Protein AF-0000000075192599 (afdb_homodimer)

Foldseek 3Di:
DEFEFEQAAPPAAGHPCRLVVSLVVLCCCCPVVVDQQVLYAYEYQDPDPSCVSHDSHNYDHQAPVVNLCVLLCLLVPPVQAAPPAAEAHGAEAKEKDFQQDPDPDDDDDRDIWMFAATRQADPPDPPTRHTHIPVNVVVSLVSSCVRRNDNYHYHYHHDNDPDNDD/DEFEFEQAAPPAAGHPCRLVVSLVVLCCCCPVVVDQQVLYAYEYQDDCVSVVSRPSHNYDHQAPVVNLCVLLCLLVPPVQAAPPAAEAHGAEAKEKDFQQDPDPDDDDDRDIKMFAATRQADVPDPPTRHTHIPVNSVVSLVSSCVRRNDNYHYHYHHDNDPDNDD

Sequence (332 aa):
AVVIGIDDYVKEEKLRGCVSDATSVYRYLNTNMRVDASHIQLLLSTTPQSLNHTPGAVHSAATRANIVDSLIGLSTDDAIGKDDNILIFFSGHGAVYECKDFYPTGPARRGTIEALCPTDRDPAAPNGIPDISDRELATIVAEICRTKGHHITIILDCCHASGAARAVVIGIDDYVKEEKLRGCVSDATSVYRYLNTNMRVDASHIQLLLSTTPQSLNHTPGAVHSAATRANIVDSLIGLSTDDAIGKDDNILIFFSGHGAVYECKDFYPTGPARRGTIEALCPTDRDPAAPNGIPDISDRELATIVAEICRTKGHHITIILDCCHASGAAR

Structure (mmCIF, N/CA/C/O backbone):
data_AF-0000000075192599-model_v1
#
loop_
_entity.id
_entity.type
_entity.pdbx_description
1 polymer 'Peptidase C14 caspase domain-containing protein'
#
loop_
_atom_site.group_PDB
_atom_site.id
_atom_site.type_symbol
_atom_site.label_atom_id
_atom_site.label_alt_id
_atom_site.label_comp_id
_atom_site.label_asym_id
_atom_site.label_entity_id
_atom_site.label_seq_id
_atom_site.pdbx_PDB_ins_code
_atom_site.Cartn_x
_atom_site.Cartn_y
_atom_site.Cartn_z
_atom_site.occupancy
_atom_site.B_iso_or_equiv
_atom_site.auth_seq_id
_atom_site.auth_comp_id
_atom_site.auth_asym_id
_atom_site.auth_atom_id
_atom_site.pdbx_PDB_model_num
ATOM 1 N N . ALA A 1 1 ? 9.766 -4.445 -11.148 1 96.94 1 ALA A N 1
ATOM 2 C CA . ALA A 1 1 ? 8.383 -4.43 -10.68 1 96.94 1 ALA A CA 1
ATOM 3 C C . ALA A 1 1 ? 7.855 -5.848 -10.484 1 96.94 1 ALA A C 1
ATOM 5 O O . ALA A 1 1 ? 8.242 -6.766 -11.211 1 96.94 1 ALA A O 1
ATOM 6 N N . VAL A 1 2 ? 7.094 -6.059 -9.477 1 97.75 2 VAL A N 1
ATOM 7 C CA . VAL A 1 2 ? 6.316 -7.277 -9.258 1 97.75 2 VAL A CA 1
ATOM 8 C C . VAL A 1 2 ? 4.824 -6.949 -9.281 1 97.75 2 VAL A C 1
ATOM 10 O O . VAL A 1 2 ? 4.34 -6.164 -8.469 1 97.75 2 VAL A O 1
ATOM 13 N N . VAL A 1 3 ? 4.148 -7.434 -10.25 1 96.94 3 VAL A N 1
ATOM 14 C CA . VAL A 1 3 ? 2.734 -7.148 -10.477 1 96.94 3 VAL A CA 1
ATOM 15 C C . VAL A 1 3 ? 1.915 -8.43 -10.305 1 96.94 3 VAL A C 1
ATOM 17 O O . VAL A 1 3 ? 2.096 -9.391 -11.055 1 96.94 3 VAL A O 1
ATOM 20 N N . ILE A 1 4 ? 1.04 -8.391 -9.297 1 96.56 4 ILE A N 1
ATOM 21 C CA . ILE A 1 4 ? 0.299 -9.586 -8.93 1 96.56 4 ILE A 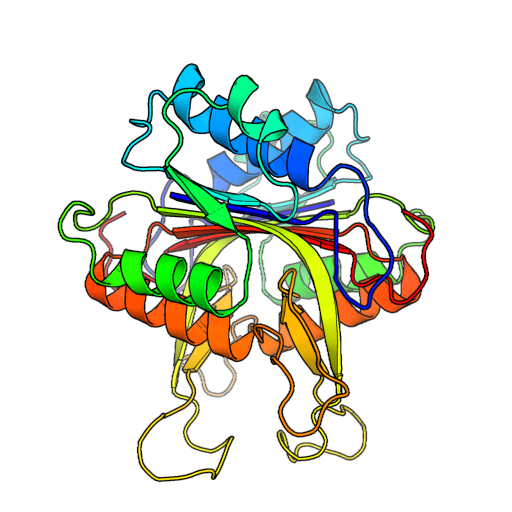CA 1
ATOM 22 C C . ILE A 1 4 ? -1.198 -9.344 -9.102 1 96.56 4 ILE A C 1
ATOM 24 O O . ILE A 1 4 ? -1.733 -8.352 -8.609 1 96.56 4 ILE A O 1
ATOM 28 N N . GLY A 1 5 ? -1.901 -10.195 -9.828 1 94.56 5 GLY A N 1
ATOM 29 C CA . GLY A 1 5 ? -3.346 -10.156 -9.992 1 94.56 5 GLY A CA 1
ATOM 30 C C . GLY A 1 5 ? -3.994 -11.523 -9.875 1 94.56 5 GLY A C 1
ATOM 31 O O . GLY A 1 5 ? -3.678 -12.438 -10.648 1 94.56 5 GLY A O 1
ATOM 32 N N . ILE A 1 6 ? -4.902 -11.664 -8.953 1 93 6 ILE A N 1
ATOM 33 C CA . ILE A 1 6 ? -5.469 -12.984 -8.68 1 93 6 ILE A CA 1
ATOM 34 C C . ILE A 1 6 ? -6.996 -12.906 -8.711 1 93 6 ILE A C 1
ATOM 36 O O . ILE A 1 6 ? -7.605 -12.258 -7.859 1 93 6 ILE A O 1
ATOM 40 N N . ASP A 1 7 ? -7.641 -13.633 -9.672 1 90.12 7 ASP A N 1
ATOM 41 C CA . ASP A 1 7 ? -9.094 -13.758 -9.727 1 90.12 7 ASP A CA 1
ATOM 42 C C . ASP A 1 7 ? -9.547 -15.102 -9.148 1 90.12 7 ASP A C 1
ATOM 44 O O . ASP A 1 7 ? -10.609 -15.188 -8.531 1 90.12 7 ASP A O 1
ATOM 48 N N . ASP A 1 8 ? -8.711 -16.078 -9.445 1 88.88 8 ASP A N 1
ATOM 49 C CA . ASP A 1 8 ? -9.117 -17.438 -9.102 1 88.88 8 ASP A CA 1
ATOM 50 C C . ASP A 1 8 ? -8.359 -17.938 -7.883 1 88.88 8 ASP A C 1
ATOM 52 O O . ASP A 1 8 ? -7.129 -17.812 -7.816 1 88.88 8 ASP A O 1
ATOM 56 N N . TYR A 1 9 ? -9.109 -18.438 -6.957 1 87.12 9 TYR A N 1
ATOM 57 C CA . TYR A 1 9 ? -8.57 -19.062 -5.758 1 87.12 9 TYR A CA 1
ATOM 58 C C . TYR A 1 9 ? -9.016 -20.516 -5.656 1 87.12 9 TYR A C 1
ATOM 60 O O . TYR A 1 9 ? -10.109 -20.875 -6.102 1 87.12 9 TYR A O 1
ATOM 68 N N . VAL A 1 10 ? -8.164 -21.328 -5.164 1 81.31 10 VAL A N 1
ATOM 69 C CA . VAL A 1 10 ? -8.469 -22.75 -5.062 1 81.31 10 VAL A CA 1
ATOM 70 C C . VAL A 1 10 ? -9.625 -22.969 -4.086 1 81.31 10 VAL A C 1
ATOM 72 O O . VAL A 1 10 ? -10.539 -23.75 -4.355 1 81.31 10 VAL A O 1
ATOM 75 N N . LYS A 1 11 ? -9.711 -22.234 -2.957 1 78.19 11 LYS A N 1
ATOM 76 C CA . LYS A 1 11 ? -10.68 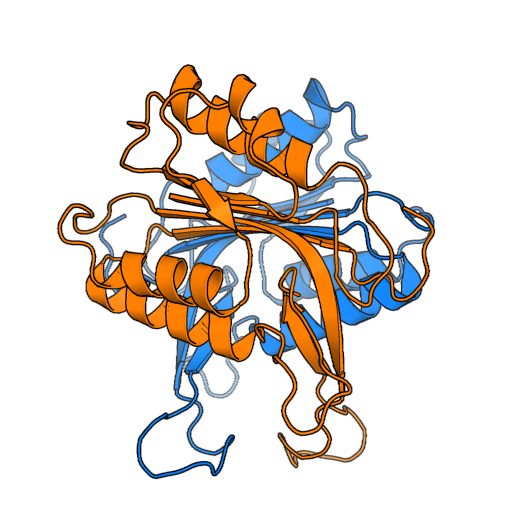-22.5 -1.897 1 78.19 11 LYS A CA 1
ATOM 77 C C . LYS A 1 11 ? -11.484 -21.25 -1.559 1 78.19 11 LYS A C 1
ATOM 79 O O . LYS A 1 11 ? -12.031 -21.125 -0.459 1 78.19 11 LYS A O 1
ATOM 84 N N . GLU A 1 12 ? -11.383 -20.234 -2.328 1 77.44 12 GLU A N 1
ATOM 85 C CA . GLU A 1 12 ? -12.109 -18.984 -2.074 1 77.44 12 GLU A CA 1
ATOM 86 C C . GLU A 1 12 ? -12.953 -18.578 -3.281 1 77.44 12 GLU A C 1
ATOM 88 O O . GLU A 1 12 ? -12.773 -19.109 -4.375 1 77.44 12 GLU A O 1
ATOM 93 N N . GLU A 1 13 ? -13.867 -17.688 -3.049 1 78.75 13 GLU A N 1
ATOM 94 C CA . GLU A 1 13 ? -14.688 -17.156 -4.133 1 78.75 13 GLU A CA 1
ATOM 95 C C . GLU A 1 13 ? -13.836 -16.438 -5.168 1 78.75 13 GLU A C 1
ATOM 97 O O . GLU A 1 13 ? -12.867 -15.75 -4.816 1 78.75 13 GLU A O 1
ATOM 102 N N . LYS A 1 14 ? -14.281 -16.641 -6.312 1 83.69 14 LYS A N 1
ATOM 103 C CA . LYS A 1 14 ? -13.594 -15.984 -7.426 1 83.69 14 LYS A CA 1
ATOM 104 C C . LYS A 1 14 ? -13.836 -14.484 -7.414 1 83.69 14 LYS A C 1
ATOM 106 O O . LYS A 1 14 ? -14.938 -14.031 -7.09 1 83.69 14 LYS A O 1
ATOM 111 N N . LEU A 1 15 ? -12.797 -13.789 -7.648 1 85.56 15 LEU A N 1
ATOM 112 C CA . LEU A 1 15 ? -12.906 -12.359 -7.891 1 85.56 15 LEU A CA 1
ATOM 113 C C . LEU A 1 15 ? -12.945 -12.055 -9.383 1 85.56 15 LEU A C 1
ATOM 115 O O . LEU A 1 15 ? -12.797 -12.961 -10.211 1 85.56 15 LEU A O 1
ATOM 119 N N . ARG A 1 16 ? -13.344 -10.859 -9.648 1 85.25 16 ARG A N 1
ATOM 120 C CA . ARG A 1 16 ? -13.328 -10.406 -11.031 1 85.25 16 ARG A CA 1
ATOM 121 C C . ARG A 1 16 ? -12.547 -9.109 -11.18 1 85.25 16 ARG A C 1
ATOM 123 O O . ARG A 1 16 ? -12.648 -8.219 -10.328 1 85.25 16 ARG A O 1
ATOM 130 N N . GLY A 1 17 ? -11.672 -9.07 -12.188 1 89.31 17 GLY A N 1
ATOM 131 C CA . GLY A 1 17 ? -11.047 -7.809 -12.547 1 89.31 17 GLY A CA 1
ATOM 132 C C . GLY A 1 17 ? -9.617 -7.684 -12.039 1 89.31 17 GLY A C 1
ATOM 133 O O . GLY A 1 17 ? -8.859 -6.836 -12.516 1 89.31 17 GLY A O 1
ATOM 134 N N . CYS A 1 18 ? -9.242 -8.539 -11.07 1 91.44 18 CYS A N 1
ATOM 135 C CA . CYS A 1 18 ? -7.91 -8.406 -10.492 1 91.44 18 CYS A CA 1
ATOM 136 C C . CYS A 1 18 ? -6.836 -8.727 -11.523 1 91.44 18 CYS A C 1
ATOM 138 O O . CYS A 1 18 ? -5.816 -8.039 -11.594 1 91.44 18 CYS A O 1
ATOM 140 N N . VAL A 1 19 ? -7.047 -9.781 -12.328 1 92.06 19 VAL A N 1
ATOM 141 C CA . VAL A 1 19 ? -6.113 -10.133 -13.391 1 92.06 19 VAL A CA 1
ATOM 142 C C . VAL A 1 19 ? -6.059 -9 -14.414 1 92.06 19 VAL A C 1
ATOM 144 O O . VAL A 1 19 ? -4.977 -8.625 -14.875 1 92.06 19 VAL A O 1
ATOM 147 N N . SER A 1 20 ? -7.215 -8.445 -14.727 1 90.69 20 SER A N 1
ATOM 148 C CA . SER A 1 20 ? -7.273 -7.32 -15.656 1 90.69 20 SER A CA 1
ATOM 149 C C . SER A 1 20 ? -6.531 -6.109 -15.102 1 90.69 20 SER A C 1
ATOM 151 O O . SER A 1 20 ? -5.832 -5.414 -15.844 1 90.69 20 SER A O 1
ATOM 153 N N . ASP A 1 21 ? -6.68 -5.871 -13.836 1 91.88 21 ASP A N 1
ATOM 154 C CA . ASP A 1 21 ? -5.969 -4.77 -13.195 1 91.88 21 ASP A CA 1
ATOM 155 C C . ASP A 1 21 ? -4.457 -4.945 -13.312 1 91.88 21 ASP A C 1
ATOM 157 O O . ASP A 1 21 ? -3.752 -4.016 -13.711 1 91.88 21 ASP A O 1
ATOM 161 N N . ALA A 1 22 ? -4.027 -6.105 -12.977 1 94.25 22 ALA A N 1
ATOM 162 C CA . ALA A 1 22 ? -2.596 -6.391 -13.016 1 94.25 22 ALA A CA 1
ATOM 163 C C . ALA A 1 22 ? -2.053 -6.27 -14.438 1 94.25 22 ALA A C 1
ATOM 165 O O . ALA A 1 22 ? -0.978 -5.707 -14.656 1 94.25 22 ALA A O 1
ATOM 166 N N . THR A 1 23 ? -2.766 -6.773 -15.391 1 93.38 23 THR A N 1
ATOM 167 C CA . THR A 1 23 ? -2.322 -6.703 -16.781 1 93.38 23 THR A CA 1
ATOM 168 C C . THR A 1 23 ? -2.309 -5.258 -17.266 1 93.38 23 THR A C 1
ATOM 170 O O . THR A 1 23 ? -1.438 -4.871 -18.047 1 93.38 23 THR A O 1
ATOM 173 N N . SER A 1 24 ? -3.281 -4.484 -16.859 1 93.38 24 SER A N 1
ATOM 174 C CA . SER A 1 24 ? -3.283 -3.064 -17.188 1 93.38 24 SER A CA 1
ATOM 175 C C . SER A 1 24 ? -2.061 -2.361 -16.609 1 93.38 24 SER A C 1
ATOM 177 O O . SER A 1 24 ? -1.461 -1.507 -17.266 1 93.38 24 SER A O 1
ATOM 179 N N . VAL A 1 25 ? -1.732 -2.693 -15.406 1 95.62 25 VAL A N 1
ATOM 180 C CA . VAL A 1 25 ? -0.546 -2.119 -14.781 1 95.62 25 VAL A CA 1
ATOM 181 C C . VAL A 1 25 ? 0.7 -2.525 -15.57 1 95.62 25 VAL A C 1
ATOM 183 O O . VAL A 1 25 ? 1.565 -1.693 -15.844 1 95.62 25 VAL A O 1
ATOM 186 N N . TYR A 1 26 ? 0.79 -3.818 -15.922 1 95.69 26 TYR A N 1
ATOM 187 C CA . TYR A 1 26 ? 1.9 -4.273 -16.75 1 95.69 26 TYR A CA 1
ATOM 188 C C . TYR A 1 26 ? 2.006 -3.449 -18.031 1 95.69 26 TYR A C 1
ATOM 190 O O . TYR A 1 26 ? 3.086 -2.963 -18.375 1 95.69 26 TYR A O 1
ATOM 198 N N . ARG A 1 27 ? 0.896 -3.287 -18.703 1 95.19 27 ARG A N 1
ATOM 199 C CA . ARG A 1 27 ? 0.883 -2.564 -19.969 1 95.19 27 ARG A CA 1
ATOM 200 C C . ARG A 1 27 ? 1.312 -1.114 -19.781 1 95.19 27 ARG A C 1
ATOM 202 O O . ARG A 1 27 ? 2.061 -0.571 -20.594 1 95.19 27 ARG A O 1
ATOM 209 N N . TYR A 1 28 ? 0.783 -0.574 -18.781 1 95.38 28 TYR A N 1
ATOM 210 C CA . TYR A 1 28 ? 1.166 0.803 -18.484 1 95.38 28 TYR A CA 1
ATOM 211 C C . TYR A 1 28 ? 2.672 0.92 -18.281 1 95.38 28 TYR A C 1
ATOM 213 O O . TYR A 1 28 ? 3.316 1.802 -18.859 1 95.38 28 TYR A O 1
ATOM 221 N N . LEU A 1 29 ? 3.256 0.041 -17.5 1 96.75 29 LEU A N 1
ATOM 222 C CA . LEU A 1 29 ? 4.688 0.063 -17.234 1 96.75 29 LEU A CA 1
ATOM 223 C C . LEU A 1 29 ? 5.488 -0.162 -18.516 1 96.75 29 LEU A C 1
ATOM 225 O O . LEU A 1 29 ? 6.441 0.57 -18.781 1 96.75 29 LEU A O 1
ATOM 229 N N . ASN A 1 30 ? 5.043 -1.148 -19.203 1 95.94 30 ASN A N 1
ATOM 230 C CA . ASN A 1 30 ? 5.801 -1.564 -20.391 1 95.94 30 ASN A CA 1
ATOM 231 C C . ASN A 1 30 ? 5.641 -0.574 -21.531 1 95.94 30 ASN A C 1
ATOM 233 O O . ASN A 1 30 ? 6.629 -0.149 -22.141 1 95.94 30 ASN A O 1
ATOM 237 N N . THR A 1 31 ? 4.461 -0.115 -21.844 1 94.19 31 THR A N 1
ATOM 238 C CA . THR A 1 31 ? 4.18 0.67 -23.031 1 94.19 31 THR A CA 1
ATOM 239 C C . THR A 1 31 ? 4.305 2.162 -22.75 1 94.19 31 THR A C 1
ATOM 241 O O . THR A 1 31 ? 4.91 2.902 -23.531 1 94.19 31 THR A O 1
ATOM 244 N N . ASN A 1 32 ? 3.74 2.58 -21.656 1 93.06 32 ASN A N 1
ATOM 245 C CA . ASN A 1 32 ? 3.73 4.008 -21.359 1 93.06 32 ASN A CA 1
ATOM 246 C C . ASN A 1 32 ? 5.012 4.445 -20.656 1 93.06 32 ASN A C 1
ATOM 248 O O . ASN A 1 32 ? 5.586 5.484 -20.984 1 93.06 32 ASN A O 1
ATOM 252 N N . MET A 1 33 ? 5.449 3.668 -19.812 1 95.25 33 MET A N 1
ATOM 253 C CA . MET A 1 33 ? 6.637 4.043 -19.047 1 95.25 33 MET A CA 1
ATOM 254 C C . MET A 1 33 ? 7.895 3.451 -19.672 1 95.25 33 MET A C 1
ATOM 256 O O . MET A 1 33 ? 9.008 3.734 -19.219 1 95.25 33 MET A O 1
ATOM 260 N N . ARG A 1 34 ? 7.824 2.58 -20.609 1 95.06 34 ARG A N 1
ATOM 261 C CA . ARG A 1 34 ? 8.898 2.002 -21.406 1 95.06 34 ARG A CA 1
ATOM 262 C C . ARG A 1 34 ? 9.836 1.168 -20.547 1 95.06 34 ARG A C 1
ATOM 264 O O . ARG A 1 34 ? 11.047 1.138 -20.781 1 95.06 34 ARG A O 1
ATOM 271 N N . VAL A 1 35 ? 9.273 0.562 -19.516 1 95.44 35 VAL A N 1
ATOM 272 C CA . VAL A 1 35 ? 10.023 -0.413 -18.734 1 95.44 35 VAL A CA 1
ATOM 273 C C . VAL A 1 35 ? 10.18 -1.707 -19.516 1 95.44 35 VAL A C 1
ATOM 275 O O . VAL A 1 35 ? 9.211 -2.236 -20.062 1 95.44 35 VAL A O 1
ATOM 278 N N . ASP A 1 36 ? 11.406 -2.193 -19.594 1 95.44 36 ASP A N 1
ATOM 279 C CA . ASP A 1 36 ? 11.641 -3.443 -20.297 1 95.44 36 ASP A CA 1
ATOM 280 C C . ASP A 1 36 ? 10.828 -4.586 -19.688 1 95.44 36 ASP A C 1
ATOM 282 O O . ASP A 1 36 ? 10.742 -4.707 -18.469 1 95.44 36 ASP A O 1
ATOM 286 N N . ALA A 1 37 ? 10.281 -5.469 -20.562 1 94.5 37 ALA A N 1
ATOM 287 C CA . ALA A 1 37 ? 9.453 -6.586 -20.109 1 94.5 37 ALA A CA 1
ATOM 288 C C . ALA A 1 37 ? 10.227 -7.473 -19.125 1 94.5 37 ALA A C 1
ATOM 290 O O . ALA A 1 37 ? 9.648 -8.023 -18.188 1 94.5 37 ALA A O 1
ATOM 291 N N . SER A 1 38 ? 11.547 -7.621 -19.281 1 94.19 38 SER A N 1
ATOM 292 C CA . SER A 1 38 ? 12.367 -8.477 -18.422 1 94.19 38 SER A CA 1
ATOM 293 C C . SER A 1 38 ? 12.477 -7.902 -17.016 1 94.19 38 SER A C 1
ATOM 295 O O . SER A 1 38 ? 12.914 -8.594 -16.094 1 94.19 38 SER A O 1
ATOM 297 N N . HIS A 1 39 ? 12.031 -6.621 -16.844 1 95.88 39 HIS A N 1
ATOM 298 C CA . HIS A 1 39 ? 12.102 -5.969 -15.539 1 95.88 39 HIS A CA 1
ATOM 299 C C . HIS A 1 39 ? 10.734 -5.953 -14.859 1 95.88 39 HIS A C 1
ATOM 301 O O . HIS A 1 39 ? 10.555 -5.285 -13.836 1 95.88 39 HIS A O 1
ATOM 307 N N . ILE A 1 40 ? 9.789 -6.637 -15.438 1 96.44 40 ILE A N 1
ATOM 308 C CA . ILE A 1 40 ? 8.445 -6.73 -14.875 1 96.44 40 ILE A CA 1
ATOM 309 C C . ILE A 1 40 ? 8.062 -8.195 -14.688 1 96.44 40 ILE A C 1
ATOM 311 O O . ILE A 1 40 ? 7.977 -8.953 -15.664 1 96.44 40 ILE A O 1
ATOM 315 N N . GLN A 1 41 ? 7.898 -8.578 -13.469 1 96.19 41 GLN A N 1
ATOM 316 C CA . GLN A 1 41 ? 7.375 -9.906 -13.164 1 96.19 41 GLN A CA 1
ATOM 317 C C . GLN A 1 41 ? 5.859 -9.883 -13.008 1 96.19 41 GLN A C 1
ATOM 319 O O . GLN A 1 41 ? 5.332 -9.156 -12.156 1 96.19 41 GLN A O 1
ATOM 324 N N . LEU A 1 42 ? 5.199 -10.609 -13.781 1 95.5 42 LEU A N 1
ATOM 325 C CA . LEU A 1 42 ? 3.74 -10.664 -13.773 1 95.5 42 LEU A CA 1
ATOM 326 C C . LEU A 1 42 ? 3.254 -12.008 -13.234 1 95.5 42 LEU A C 1
ATOM 328 O O . LEU A 1 42 ? 3.541 -13.055 -13.82 1 95.5 42 LEU A O 1
ATOM 332 N N . LEU A 1 43 ? 2.627 -11.992 -12.055 1 96 43 LEU A N 1
ATOM 333 C CA . LEU A 1 43 ? 2.08 -13.195 -11.43 1 96 43 LEU A CA 1
ATOM 334 C C . LEU A 1 43 ? 0.556 -13.172 -11.445 1 96 43 LEU A C 1
ATOM 336 O O . LEU A 1 43 ? -0.06 -12.25 -10.906 1 96 43 LEU A O 1
ATOM 340 N N . LEU A 1 44 ? -0.087 -14.164 -12.07 1 94.44 44 LEU A N 1
ATOM 341 C CA . LEU A 1 44 ? -1.536 -14.18 -12.234 1 94.44 44 LEU A CA 1
ATOM 342 C C . LEU A 1 44 ? -2.119 -15.523 -11.805 1 94.44 44 LEU A C 1
ATOM 344 O O . LEU A 1 44 ? -1.397 -16.516 -11.727 1 94.44 44 LEU A O 1
ATOM 348 N N . SER A 1 45 ? -3.393 -15.547 -11.281 1 90 45 SER A N 1
ATOM 349 C CA . SER A 1 45 ? -4.09 -16.812 -11.039 1 90 45 SER A CA 1
ATOM 350 C C . SER A 1 45 ? -4.488 -17.484 -12.344 1 90 45 SER A C 1
ATOM 352 O O . SER A 1 45 ? -4.723 -18.688 -12.367 1 90 45 SER A O 1
ATOM 354 N N . THR A 1 46 ? -4.992 -16.703 -13.383 1 70.75 46 THR A N 1
ATOM 355 C CA . THR A 1 46 ? -5.391 -17.344 -14.625 1 70.75 46 THR A CA 1
ATOM 356 C C . THR A 1 46 ? -4.199 -17.484 -15.57 1 70.75 46 THR A C 1
ATOM 358 O O . THR A 1 46 ? -3.207 -16.766 -15.43 1 70.75 46 THR A O 1
ATOM 361 N N . THR A 1 47 ? -4.035 -18.688 -16.094 1 55.53 47 THR A N 1
ATOM 362 C CA . THR A 1 47 ? -3.016 -19.188 -17.016 1 55.53 47 THR A CA 1
ATOM 363 C C . THR A 1 47 ? -2.941 -18.312 -18.266 1 55.53 47 THR A C 1
ATOM 365 O O . THR A 1 47 ? -1.993 -17.547 -18.438 1 55.53 47 THR A O 1
ATOM 368 N N . PRO A 1 48 ? -2.965 -18.797 -19.453 1 53.25 48 PRO A N 1
ATOM 369 C CA . PRO A 1 48 ? -2.461 -18.562 -20.812 1 53.25 48 PRO A CA 1
ATOM 370 C C . PRO A 1 48 ? -3.092 -17.344 -21.484 1 53.25 48 PRO A C 1
ATOM 372 O O . PRO A 1 48 ? -2.426 -16.641 -22.234 1 53.25 48 PRO A O 1
ATOM 375 N N . GLN A 1 49 ? -4.32 -17.156 -21.344 1 52.19 49 GLN A N 1
ATOM 376 C CA . GLN A 1 49 ? -4.988 -16.172 -22.172 1 52.19 49 GLN A CA 1
ATOM 377 C C . GLN A 1 49 ? -4.512 -14.758 -21.812 1 52.19 49 GLN A C 1
ATOM 379 O O . GLN A 1 49 ? -4.473 -13.883 -22.688 1 52.19 49 GLN A O 1
ATOM 384 N N . SER A 1 50 ? -4.086 -14.656 -20.578 1 57.97 50 SER A N 1
ATOM 385 C CA . SER A 1 50 ? -3.58 -13.359 -20.125 1 57.97 50 SER A CA 1
ATOM 386 C C . SER A 1 50 ? -2.279 -13 -20.844 1 57.97 50 SER A C 1
ATOM 388 O O . SER A 1 50 ? -1.903 -11.828 -20.891 1 57.97 50 SER A O 1
ATOM 390 N N . LEU A 1 51 ? -1.747 -13.969 -21.5 1 63.38 51 LEU A N 1
ATOM 391 C CA . LEU A 1 51 ? -0.46 -13.797 -22.172 1 63.38 51 LEU A CA 1
ATOM 392 C C . LEU A 1 51 ? -0.604 -12.914 -23.406 1 63.38 51 LEU A C 1
ATOM 394 O O . LEU A 1 51 ? 0.338 -12.219 -23.797 1 63.38 51 LEU A O 1
ATOM 398 N N . ASN A 1 52 ? -1.806 -12.906 -23.953 1 66.12 52 ASN A N 1
ATOM 399 C CA . ASN A 1 52 ? -1.958 -12.141 -25.188 1 66.12 52 ASN A CA 1
ATOM 400 C C . ASN A 1 52 ? -1.969 -10.641 -24.922 1 66.12 52 ASN A C 1
ATOM 402 O O . ASN A 1 52 ? -1.648 -9.844 -25.812 1 66.12 52 ASN A O 1
ATOM 406 N N . HIS A 1 53 ? -2.211 -10.234 -23.844 1 74.25 53 HIS A N 1
ATOM 407 C CA . HIS A 1 53 ? -2.324 -8.812 -23.516 1 74.25 53 HIS A CA 1
ATOM 408 C C . HIS A 1 53 ? -1.081 -8.312 -22.797 1 74.25 53 HIS A C 1
ATOM 410 O O . HIS A 1 53 ? -1.019 -7.148 -22.391 1 74.25 53 HIS A O 1
ATOM 416 N N . THR A 1 54 ? -0.092 -9.172 -22.734 1 85.19 54 THR A N 1
ATOM 417 C CA . THR A 1 54 ? 1.125 -8.805 -22.016 1 85.19 54 THR A CA 1
ATOM 418 C C . THR A 1 54 ? 2.357 -9.359 -22.719 1 85.19 54 THR A C 1
ATOM 420 O O . THR A 1 54 ? 3.088 -10.18 -22.156 1 85.19 54 THR A O 1
ATOM 423 N N . PRO A 1 55 ? 2.588 -8.82 -23.938 1 81.44 55 PRO A N 1
ATOM 424 C CA . PRO A 1 55 ? 3.719 -9.352 -24.703 1 81.44 55 PRO A CA 1
ATOM 425 C C . PRO A 1 55 ? 5.051 -9.195 -23.969 1 81.44 55 PRO A C 1
ATOM 427 O O . PRO A 1 55 ? 5.32 -8.141 -23.391 1 81.44 55 PRO A O 1
ATOM 430 N N . GLY A 1 56 ? 5.793 -10.297 -23.984 1 86.56 56 GLY A N 1
ATOM 431 C CA . GLY A 1 56 ? 7.141 -10.266 -23.438 1 86.56 56 GLY A CA 1
ATOM 432 C C . GLY A 1 56 ? 7.172 -10.391 -21.922 1 86.56 56 GLY A C 1
ATOM 433 O O . GLY A 1 56 ? 8.25 -10.453 -21.328 1 86.56 56 GLY A O 1
ATOM 434 N N . ALA A 1 57 ? 6.008 -10.461 -21.344 1 88.06 57 ALA A N 1
ATOM 435 C CA . ALA A 1 57 ? 5.957 -10.508 -19.891 1 88.06 57 ALA A CA 1
ATOM 436 C C . ALA A 1 57 ? 6.555 -11.812 -19.359 1 88.06 57 ALA A C 1
ATOM 438 O O . ALA A 1 57 ? 6.359 -12.875 -19.953 1 88.06 57 ALA A O 1
ATOM 439 N N . VAL A 1 58 ? 7.266 -11.789 -18.25 1 86.88 58 VAL A N 1
ATOM 440 C CA . VAL A 1 58 ? 7.645 -12.961 -17.484 1 86.88 58 VAL A CA 1
ATOM 441 C C . VAL A 1 58 ? 6.488 -13.383 -16.578 1 86.88 58 VAL A C 1
ATOM 443 O O . VAL A 1 58 ? 6.234 -12.742 -15.547 1 86.88 58 VAL A O 1
ATOM 446 N N . HIS A 1 59 ? 5.871 -14.492 -17 1 88.88 59 HIS A N 1
ATOM 447 C CA . HIS A 1 59 ? 4.648 -14.906 -16.312 1 88.88 59 HIS A CA 1
ATOM 448 C C . HIS A 1 59 ? 4.922 -16.062 -15.344 1 88.88 59 HIS A C 1
ATOM 450 O O . HIS A 1 59 ? 5.691 -16.969 -15.664 1 88.88 59 HIS A O 1
ATOM 456 N N . SER A 1 60 ? 4.309 -15.977 -14.203 1 91.94 60 SER A N 1
ATOM 457 C CA . SER A 1 60 ? 4.262 -17.078 -13.242 1 91.94 60 SER A CA 1
ATOM 458 C C . SER A 1 60 ? 2.902 -17.156 -12.555 1 91.94 60 SER A C 1
ATOM 460 O O . SER A 1 60 ? 2.135 -16.188 -12.578 1 91.94 60 SER A O 1
ATOM 462 N N . ALA A 1 61 ? 2.607 -18.344 -12.023 1 93.62 61 ALA A N 1
ATOM 463 C CA . ALA A 1 61 ? 1.395 -18.453 -11.219 1 93.62 61 ALA A CA 1
ATOM 464 C C . ALA A 1 61 ? 1.53 -17.672 -9.906 1 93.62 61 ALA A C 1
ATOM 466 O O . ALA A 1 61 ? 2.59 -17.688 -9.281 1 93.62 61 ALA A O 1
ATOM 467 N N . ALA A 1 62 ? 0.478 -17.031 -9.492 1 95.5 62 ALA A N 1
ATOM 468 C CA . ALA A 1 62 ? 0.5 -16.234 -8.266 1 95.5 62 ALA A CA 1
ATOM 469 C C . ALA A 1 62 ? 0.357 -17.109 -7.035 1 95.5 62 ALA A C 1
ATOM 471 O O . ALA A 1 62 ? -0.486 -16.859 -6.172 1 95.5 62 ALA A O 1
ATOM 472 N N . THR A 1 63 ? 1.176 -18.156 -6.996 1 95.25 63 THR A N 1
ATOM 473 C CA . THR A 1 63 ? 1.251 -18.969 -5.789 1 95.25 63 THR A CA 1
ATOM 474 C C . THR A 1 63 ? 2.043 -18.25 -4.703 1 95.25 63 THR A C 1
ATOM 476 O O . THR A 1 63 ? 2.771 -17.297 -4.984 1 95.25 63 THR A O 1
ATOM 479 N N . ARG A 1 64 ? 1.825 -18.688 -3.486 1 95.94 64 ARG A N 1
ATOM 480 C CA . ARG A 1 64 ? 2.586 -18.094 -2.391 1 95.94 64 ARG A CA 1
ATOM 481 C C . ARG A 1 64 ? 4.082 -18.125 -2.684 1 95.94 64 ARG A C 1
ATOM 483 O O . ARG A 1 64 ? 4.77 -17.109 -2.543 1 95.94 64 ARG A O 1
ATOM 490 N N . ALA A 1 65 ? 4.598 -19.344 -3.029 1 96.06 65 ALA A N 1
ATOM 491 C CA . ALA A 1 65 ? 6.027 -19.531 -3.271 1 96.06 65 ALA A CA 1
ATOM 492 C C . ALA A 1 65 ? 6.527 -18.562 -4.34 1 96.06 65 ALA A C 1
ATOM 494 O O . ALA A 1 65 ? 7.543 -17.891 -4.148 1 96.06 65 ALA A O 1
ATOM 495 N N . ASN A 1 66 ? 5.801 -18.469 -5.453 1 96.5 66 ASN A N 1
ATOM 496 C CA . ASN A 1 66 ? 6.227 -17.594 -6.547 1 96.5 66 ASN A CA 1
ATOM 497 C C . ASN A 1 66 ? 6.18 -16.125 -6.148 1 96.5 66 ASN A C 1
ATOM 499 O O . ASN A 1 66 ? 7.059 -15.344 -6.523 1 96.5 66 ASN A O 1
ATOM 503 N N . ILE A 1 67 ? 5.113 -15.711 -5.418 1 97.31 67 ILE A N 1
ATOM 504 C CA . ILE A 1 67 ? 4.984 -14.32 -4.98 1 97.31 67 ILE A CA 1
ATOM 505 C C . ILE A 1 67 ? 6.137 -13.961 -4.047 1 97.31 67 ILE A C 1
ATOM 507 O O . ILE A 1 67 ? 6.836 -12.977 -4.266 1 97.31 67 ILE A O 1
ATOM 511 N N . VAL A 1 68 ? 6.328 -14.812 -3.07 1 96.5 68 VAL A N 1
ATOM 512 C CA . VAL A 1 68 ? 7.359 -14.539 -2.072 1 96.5 68 VAL A CA 1
ATOM 513 C C . VAL A 1 68 ? 8.734 -14.539 -2.736 1 96.5 68 VAL A C 1
ATOM 515 O O . VAL A 1 68 ? 9.547 -13.641 -2.486 1 96.5 68 VAL A O 1
ATOM 518 N N . ASP A 1 69 ? 8.992 -15.492 -3.594 1 97.19 69 ASP A N 1
ATOM 519 C CA . ASP A 1 69 ? 10.266 -15.562 -4.301 1 97.19 69 ASP A CA 1
ATOM 520 C C . ASP A 1 69 ? 10.492 -14.312 -5.148 1 97.19 69 ASP A C 1
ATOM 522 O O . ASP A 1 69 ? 11.602 -13.781 -5.199 1 97.19 69 ASP A O 1
ATOM 526 N N . SER A 1 70 ? 9.477 -13.922 -5.832 1 97.31 70 SER A N 1
ATOM 527 C CA . SER A 1 70 ? 9.578 -12.734 -6.676 1 97.31 70 SER A CA 1
ATOM 528 C C . SER A 1 70 ? 9.867 -11.492 -5.84 1 97.31 70 SER A C 1
ATOM 530 O O . SER A 1 70 ? 10.695 -10.656 -6.223 1 97.31 70 SER A O 1
ATOM 532 N N . LEU A 1 71 ? 9.188 -11.359 -4.734 1 96.81 71 LEU A N 1
ATOM 533 C CA . LEU A 1 71 ? 9.383 -10.203 -3.869 1 96.81 71 LEU A CA 1
ATOM 534 C C . LEU A 1 71 ? 10.781 -10.211 -3.264 1 96.81 71 LEU A C 1
ATOM 536 O O . LEU A 1 71 ? 11.469 -9.188 -3.264 1 96.81 71 LEU A O 1
ATOM 540 N N . ILE A 1 72 ? 11.203 -11.359 -2.744 1 95.75 72 ILE A N 1
ATOM 541 C CA . ILE A 1 72 ? 12.539 -11.484 -2.18 1 95.75 72 ILE A CA 1
ATOM 542 C C . ILE A 1 72 ? 13.586 -11.227 -3.264 1 95.75 72 ILE A C 1
ATOM 544 O O . ILE A 1 72 ? 14.625 -10.617 -3 1 95.75 72 ILE A O 1
ATOM 548 N N . GLY A 1 73 ? 13.281 -11.688 -4.449 1 96.62 73 GLY A N 1
ATOM 549 C CA . GLY A 1 73 ? 14.18 -11.5 -5.582 1 96.62 73 GLY A CA 1
ATOM 550 C C . GLY A 1 73 ? 14.484 -10.039 -5.859 1 96.62 73 GLY A C 1
ATOM 551 O O . GLY A 1 73 ? 15.555 -9.711 -6.387 1 96.62 73 GLY A O 1
ATOM 552 N N . LEU A 1 74 ? 13.578 -9.133 -5.547 1 95.62 74 LEU A N 1
ATOM 553 C CA . LEU A 1 74 ? 13.805 -7.707 -5.746 1 95.62 74 LEU A CA 1
ATOM 554 C C . LEU A 1 74 ? 15.008 -7.23 -4.938 1 95.62 74 LEU A C 1
ATOM 556 O O . LEU A 1 74 ? 15.695 -6.289 -5.34 1 95.62 74 LEU A O 1
ATOM 560 N N . SER A 1 75 ? 15.266 -7.844 -3.77 1 93.56 75 SER A N 1
ATOM 561 C CA . SER A 1 75 ? 16.344 -7.414 -2.895 1 93.56 75 SER A CA 1
ATOM 562 C C . SER A 1 75 ? 17.688 -7.973 -3.363 1 93.56 75 SER A C 1
ATOM 564 O O . SER A 1 75 ? 18.75 -7.461 -2.99 1 93.56 75 SER A O 1
ATOM 566 N N . THR A 1 76 ? 17.672 -9.039 -4.184 1 94.38 76 THR A N 1
ATOM 567 C CA . THR A 1 76 ? 18.906 -9.734 -4.52 1 94.38 76 THR A CA 1
ATOM 568 C C . THR A 1 76 ? 19.234 -9.578 -6.004 1 94.38 76 THR A C 1
ATOM 570 O O . THR A 1 76 ? 20.312 -9.953 -6.449 1 94.38 76 THR A O 1
ATOM 573 N N . ASP A 1 77 ? 18.219 -9.055 -6.754 1 94.44 77 ASP A N 1
ATOM 574 C CA . ASP A 1 77 ? 18.422 -8.93 -8.195 1 94.44 77 ASP A CA 1
ATOM 575 C C . ASP A 1 77 ? 19.5 -7.891 -8.516 1 94.44 77 ASP A C 1
ATOM 577 O O . ASP A 1 77 ? 19.312 -6.695 -8.266 1 94.44 77 ASP A O 1
ATOM 581 N N . ASP A 1 78 ? 20.547 -8.219 -9.195 1 93.12 78 ASP A N 1
ATOM 582 C CA . ASP A 1 78 ? 21.688 -7.352 -9.492 1 93.12 78 ASP A CA 1
ATOM 583 C C . ASP A 1 78 ? 21.328 -6.324 -10.562 1 93.12 78 ASP A C 1
ATOM 585 O O . ASP A 1 78 ? 22.016 -5.316 -10.727 1 93.12 78 ASP A O 1
ATOM 589 N N . ALA A 1 79 ? 20.328 -6.617 -11.312 1 93.12 79 ALA A N 1
ATOM 590 C CA . ALA A 1 79 ? 19.906 -5.684 -12.352 1 93.12 79 ALA A CA 1
ATOM 591 C C . ALA A 1 79 ? 19.25 -4.449 -11.742 1 93.12 79 ALA A C 1
ATOM 593 O O . ALA A 1 79 ? 19.078 -3.432 -12.414 1 93.12 79 ALA A O 1
ATOM 594 N N . ILE A 1 80 ? 18.812 -4.574 -10.508 1 94 80 ILE A N 1
ATOM 595 C CA . ILE A 1 80 ? 18.234 -3.434 -9.797 1 94 80 ILE A CA 1
ATOM 596 C C . ILE A 1 80 ? 19.344 -2.652 -9.094 1 94 80 ILE A C 1
ATOM 598 O O . ILE A 1 80 ? 19.984 -3.168 -8.172 1 94 80 ILE A O 1
ATOM 602 N N . GLY A 1 81 ? 19.562 -1.48 -9.602 1 91.12 81 GLY A N 1
ATOM 603 C CA . GLY A 1 81 ? 20.562 -0.621 -8.984 1 91.12 81 GLY A CA 1
ATOM 604 C C . GLY A 1 81 ? 20.047 0.078 -7.738 1 91.12 81 GLY A C 1
ATOM 605 O O . GLY A 1 81 ? 18.844 0.048 -7.449 1 91.12 81 GLY A O 1
ATOM 606 N N . LYS A 1 82 ? 21.047 0.69 -7.098 1 86.19 82 LYS A N 1
ATOM 607 C CA . LYS A 1 82 ? 20.656 1.481 -5.934 1 86.19 82 LYS A CA 1
ATOM 608 C C . LYS A 1 82 ? 19.781 2.658 -6.336 1 86.19 82 LYS A C 1
ATOM 610 O O . LYS A 1 82 ? 20.031 3.318 -7.344 1 86.19 82 LYS A O 1
ATOM 615 N N . ASP A 1 83 ? 18.688 2.93 -5.719 1 80.56 83 ASP A N 1
ATOM 616 C CA . ASP A 1 83 ? 17.75 4.051 -5.848 1 80.56 83 ASP A CA 1
ATOM 617 C C . ASP A 1 83 ? 16.906 3.92 -7.105 1 80.56 83 ASP A C 1
ATOM 619 O O . ASP A 1 83 ? 16.281 4.891 -7.551 1 80.56 83 ASP A O 1
ATOM 623 N N . ASP A 1 84 ? 17.062 2.645 -7.82 1 89 84 ASP A N 1
ATOM 624 C CA . ASP A 1 84 ? 16.062 2.379 -8.852 1 89 84 ASP A CA 1
ATOM 625 C C . ASP A 1 84 ? 14.656 2.342 -8.25 1 89 84 ASP A C 1
ATOM 627 O O . ASP A 1 84 ? 14.477 1.986 -7.086 1 89 84 ASP A O 1
ATOM 631 N N . ASN A 1 85 ? 13.711 2.758 -9.039 1 90.62 85 ASN A N 1
ATOM 632 C CA . ASN A 1 85 ? 12.328 2.682 -8.578 1 90.62 85 ASN A CA 1
ATOM 633 C C . ASN A 1 85 ? 11.797 1.255 -8.641 1 90.62 85 ASN A C 1
ATOM 635 O O . ASN A 1 85 ? 11.977 0.562 -9.648 1 90.62 85 ASN A O 1
ATOM 639 N N . ILE A 1 86 ? 11.297 0.827 -7.559 1 94.56 86 ILE A N 1
ATOM 640 C CA . ILE A 1 86 ? 10.695 -0.5 -7.477 1 94.56 86 ILE A CA 1
ATOM 641 C C . ILE A 1 86 ? 9.188 -0.373 -7.254 1 94.56 86 ILE A C 1
ATOM 643 O O . ILE A 1 86 ? 8.742 0.428 -6.43 1 94.56 86 ILE A O 1
ATOM 647 N N . LEU A 1 87 ? 8.375 -1.077 -8.023 1 96.56 87 LEU A N 1
ATOM 648 C CA . LEU A 1 87 ? 6.922 -1.095 -7.895 1 96.56 87 LEU A CA 1
ATOM 649 C C . LEU A 1 87 ? 6.42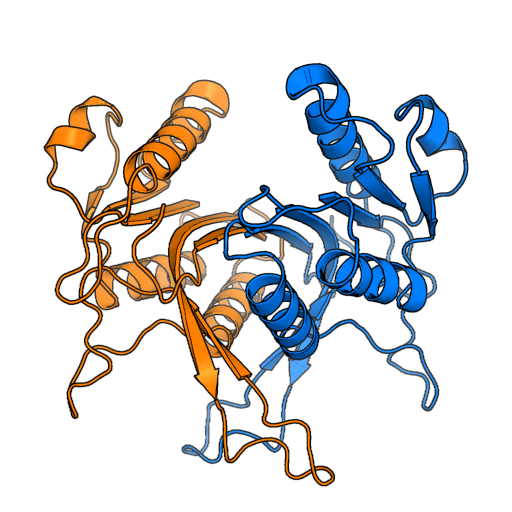6 -2.486 -7.516 1 96.56 87 LEU A C 1
ATOM 651 O O . LEU A 1 87 ? 6.805 -3.477 -8.148 1 96.56 87 LEU A O 1
ATOM 655 N N . ILE A 1 88 ? 5.668 -2.557 -6.465 1 96.94 88 ILE A N 1
ATOM 656 C CA . ILE A 1 88 ? 4.949 -3.764 -6.074 1 96.94 88 ILE A CA 1
ATOM 657 C C . ILE A 1 88 ? 3.443 -3.52 -6.152 1 96.94 88 ILE A C 1
ATOM 659 O O . ILE A 1 88 ? 2.92 -2.617 -5.496 1 96.94 88 ILE A O 1
ATOM 663 N N . PHE A 1 89 ? 2.801 -4.258 -7 1 97.56 89 PHE A N 1
ATOM 664 C CA . PHE A 1 89 ? 1.36 -4.137 -7.195 1 97.56 89 PHE A CA 1
ATOM 665 C C . PHE A 1 89 ? 0.659 -5.453 -6.887 1 97.56 89 PHE A C 1
ATOM 667 O O . PHE A 1 89 ? 1.074 -6.512 -7.363 1 97.56 89 PHE A O 1
ATOM 674 N N . PHE A 1 90 ? -0.352 -5.398 -6.055 1 96.88 90 PHE A N 1
ATOM 675 C CA . PHE A 1 90 ? -1.17 -6.562 -5.727 1 96.88 90 PHE A CA 1
ATOM 676 C C . PHE A 1 90 ? -2.652 -6.238 -5.867 1 96.88 90 PHE A C 1
ATOM 678 O O . PHE A 1 90 ? -3.123 -5.223 -5.352 1 96.88 90 PHE A O 1
ATOM 685 N N . SER A 1 91 ? -3.318 -7.051 -6.602 1 95 91 SER A N 1
ATOM 686 C CA . SER A 1 91 ? -4.777 -7.039 -6.668 1 95 91 SER A CA 1
ATOM 687 C C . SER A 1 91 ? -5.355 -8.422 -6.414 1 95 91 SER A C 1
ATOM 689 O O . SER A 1 91 ? -5.043 -9.375 -7.137 1 95 91 SER A O 1
ATOM 691 N N . GLY A 1 92 ? -6.086 -8.648 -5.43 1 92.25 92 GLY A N 1
ATOM 692 C CA . GLY A 1 92 ? -6.641 -9.938 -5.047 1 92.25 92 GLY A CA 1
ATOM 693 C C . GLY A 1 92 ? -7.324 -9.914 -3.695 1 92.25 92 GLY A C 1
ATOM 694 O O . GLY A 1 92 ? -7.75 -8.859 -3.223 1 92.25 92 GLY A O 1
ATOM 695 N N . HIS A 1 93 ? -7.543 -11.102 -3.123 1 88.94 93 HIS A N 1
ATOM 696 C CA . HIS A 1 93 ? -8.141 -11.203 -1.798 1 88.94 93 HIS A CA 1
ATOM 697 C C . HIS A 1 93 ? -7.137 -10.844 -0.709 1 88.94 93 HIS A C 1
ATOM 699 O O . HIS A 1 93 ? -5.969 -11.234 -0.787 1 88.94 93 HIS A O 1
ATOM 705 N N . GLY A 1 94 ? -7.59 -10.062 0.206 1 86.94 94 GLY A N 1
ATOM 706 C CA . GLY A 1 94 ? -6.922 -9.922 1.491 1 86.94 94 GLY A CA 1
ATOM 707 C C . GLY A 1 94 ? -7.605 -10.695 2.605 1 86.94 94 GLY A C 1
ATOM 708 O O . GLY A 1 94 ? -8.719 -11.203 2.426 1 86.94 94 GLY A O 1
ATOM 709 N N . ALA A 1 95 ? -6.855 -10.914 3.729 1 81.88 95 ALA A N 1
ATOM 710 C CA . ALA A 1 95 ? -7.414 -11.578 4.902 1 81.88 95 ALA A CA 1
ATOM 711 C C . ALA A 1 95 ? -7.004 -10.859 6.188 1 81.88 95 ALA A C 1
ATOM 713 O O . ALA A 1 95 ? -6.012 -10.133 6.207 1 81.88 95 ALA A O 1
ATOM 714 N N . VAL A 1 96 ? -7.871 -10.969 7.129 1 76.5 96 VAL A N 1
ATOM 715 C CA . VAL A 1 96 ? -7.57 -10.445 8.461 1 76.5 96 VAL A CA 1
ATOM 716 C C . VAL A 1 96 ? -7.641 -11.578 9.484 1 76.5 96 VAL A C 1
ATOM 718 O O . VAL A 1 96 ? -8.594 -12.359 9.484 1 76.5 96 VAL A O 1
ATOM 721 N N . TYR A 1 97 ? -6.559 -11.664 10.18 1 74.56 97 TYR A N 1
ATOM 722 C CA . TYR A 1 97 ? -6.5 -12.664 11.242 1 74.56 97 TYR A CA 1
ATOM 723 C C . TYR A 1 97 ? -6.379 -12 12.609 1 74.56 97 TYR A C 1
ATOM 725 O O . TYR A 1 97 ? -5.723 -10.961 12.75 1 74.56 97 TYR A O 1
ATOM 733 N N . GLU A 1 98 ? -7.074 -12.5 13.586 1 70.69 98 GLU A N 1
ATOM 734 C CA . GLU A 1 98 ? -6.934 -12.008 14.953 1 70.69 98 GLU A CA 1
ATOM 735 C C . GLU A 1 98 ? -5.648 -12.523 15.602 1 70.69 98 GLU A C 1
ATOM 737 O O . GLU A 1 98 ? -5.273 -13.68 15.406 1 70.69 98 GLU A O 1
ATOM 742 N N . CYS A 1 99 ? -4.773 -11.562 16.094 1 60.47 99 CYS A N 1
ATOM 743 C CA . CYS A 1 99 ? -3.557 -11.953 16.797 1 60.47 99 CYS A CA 1
ATOM 744 C C . CYS A 1 99 ? -3.826 -12.141 18.281 1 60.47 99 CYS A C 1
ATOM 746 O O . CYS A 1 99 ? -4.387 -11.258 18.938 1 60.47 99 CYS A O 1
ATOM 748 N N . LYS A 1 100 ? -4.199 -13.297 18.828 1 51.06 100 LYS A N 1
ATOM 749 C CA . LYS A 1 100 ? -4.398 -13.422 20.266 1 51.06 100 LYS A CA 1
ATOM 750 C C . LYS A 1 100 ? -3.24 -12.797 21.047 1 51.06 100 LYS A C 1
ATOM 752 O O . LYS A 1 100 ? -3.428 -12.305 22.156 1 51.06 100 LYS A O 1
ATOM 757 N N . ASP A 1 101 ? -2.035 -13.234 20.984 1 41.12 101 ASP A N 1
ATOM 758 C CA . ASP A 1 101 ? -0.956 -13.133 21.969 1 41.12 101 ASP A CA 1
ATOM 759 C C . ASP A 1 101 ? -0.363 -11.727 21.984 1 41.12 101 ASP A C 1
ATOM 761 O O . ASP A 1 101 ? 0.593 -11.461 22.719 1 41.12 101 ASP A O 1
ATOM 765 N N . PHE A 1 102 ? -0.247 -10.961 20.906 1 36 102 PHE A N 1
ATOM 766 C CA . PHE A 1 102 ? 0.925 -10.094 20.891 1 36 102 PHE A CA 1
ATOM 767 C C . PHE A 1 102 ? 0.795 -8.977 21.906 1 36 102 PHE A C 1
ATOM 769 O O . PHE A 1 102 ? 1.76 -8.648 22.609 1 36 102 PHE A O 1
ATOM 776 N N . TYR A 1 103 ? 0.269 -7.738 21.5 1 35.88 103 TYR A N 1
ATOM 777 C CA . TYR A 1 103 ? 0.557 -6.598 22.359 1 35.88 103 TYR A CA 1
ATOM 778 C C . TYR A 1 103 ? -0.233 -6.68 23.656 1 35.88 103 TYR A C 1
ATOM 780 O O . TYR A 1 103 ? -1.438 -6.938 23.656 1 35.88 103 TYR A O 1
ATOM 788 N N . PRO A 1 104 ? 0.49 -7.059 24.812 1 35.34 104 PRO A N 1
ATOM 789 C CA . PRO A 1 104 ? -0.119 -6.98 26.141 1 35.34 104 PRO A CA 1
ATOM 790 C C . PRO A 1 104 ? -0.943 -5.707 26.344 1 35.34 104 PRO A C 1
ATOM 792 O O . PRO A 1 104 ? -1.268 -5.348 27.469 1 35.34 104 PRO A O 1
ATOM 795 N N . THR A 1 105 ? -0.743 -4.633 25.594 1 34.09 105 THR A N 1
ATOM 796 C CA . THR A 1 105 ? -1.434 -3.553 26.281 1 34.09 105 THR A CA 1
ATOM 797 C C . THR A 1 105 ? -2.844 -3.98 26.688 1 34.09 105 THR A C 1
ATOM 799 O O . THR A 1 105 ? -3.363 -4.977 26.172 1 34.09 105 THR A O 1
ATOM 802 N N . GLY A 1 106 ? -3.715 -3.102 27.438 1 33.97 106 GLY A N 1
ATOM 803 C CA . GLY A 1 106 ? -4.957 -3.32 28.156 1 33.97 106 GLY A CA 1
ATOM 804 C C . GLY A 1 106 ? -5.934 -4.207 27.406 1 33.97 106 GLY A C 1
ATOM 805 O O . GLY A 1 106 ? -5.668 -4.617 26.266 1 33.97 106 GLY A O 1
ATOM 806 N N . PRO A 1 107 ? -7.066 -4.637 28.141 1 35.72 107 PRO A N 1
ATOM 807 C CA . PRO A 1 107 ? -8.102 -5.602 27.75 1 35.72 107 PRO A CA 1
ATOM 808 C C . PRO A 1 107 ? -8.312 -5.656 26.25 1 35.72 107 PRO A C 1
ATOM 810 O O . PRO A 1 107 ? -8.539 -6.734 25.688 1 35.72 107 PRO A O 1
ATOM 813 N N . ALA A 1 108 ? -8.734 -4.566 25.531 1 35.25 108 ALA A N 1
ATOM 814 C CA . ALA A 1 108 ? -9.562 -4.504 24.328 1 35.25 108 ALA A CA 1
ATOM 815 C C . ALA A 1 108 ? -8.75 -4.879 23.078 1 35.25 108 ALA A C 1
ATOM 817 O O . ALA A 1 108 ? -9.297 -4.988 21.984 1 35.25 108 ALA A O 1
ATOM 818 N N . ARG A 1 109 ? -7.551 -4.281 22.703 1 40.09 109 ARG A N 1
ATOM 819 C CA . ARG A 1 109 ? -7.359 -4.172 21.266 1 40.09 109 ARG A CA 1
ATOM 820 C C . ARG A 1 109 ? -6.766 -5.453 20.688 1 40.09 109 ARG A C 1
ATOM 822 O O . ARG A 1 109 ? -5.57 -5.715 20.844 1 40.09 109 ARG A O 1
ATOM 829 N N . ARG A 1 110 ? -7.328 -6.633 20.672 1 50.72 110 ARG A N 1
ATOM 830 C CA . ARG A 1 110 ? -6.957 -7.82 19.922 1 50.72 110 ARG A CA 1
ATOM 831 C C . ARG A 1 110 ? -6.281 -7.438 18.609 1 50.72 110 ARG A C 1
ATOM 833 O O . ARG A 1 110 ? -6.832 -6.656 17.828 1 50.72 110 ARG A O 1
ATOM 840 N N . GLY A 1 111 ? -4.918 -7.504 18.578 1 58.22 111 GLY A N 1
ATOM 841 C CA . GLY A 1 111 ? -4.203 -7.082 17.391 1 58.22 111 GLY A CA 1
ATOM 842 C C . GLY A 1 111 ? -4.594 -7.871 16.156 1 58.22 111 GLY A C 1
ATOM 843 O O . GLY A 1 111 ? -5.129 -8.977 16.25 1 58.22 111 GLY A O 1
ATOM 844 N N . THR A 1 112 ? -4.949 -7.293 15.078 1 66.75 112 THR A N 1
ATOM 845 C CA . THR A 1 112 ? -5.281 -7.949 13.82 1 66.75 112 THR A CA 1
ATOM 846 C C . THR A 1 112 ? -4.082 -7.941 12.875 1 66.75 112 THR A C 1
ATOM 848 O O . THR A 1 112 ? -3.209 -7.078 12.977 1 66.75 112 THR A O 1
ATOM 851 N N . ILE A 1 113 ? -3.883 -9.141 12.203 1 71.06 113 ILE A N 1
ATOM 852 C CA . ILE A 1 113 ? -2.902 -9.281 11.133 1 71.06 113 ILE A CA 1
ATOM 853 C C . ILE A 1 113 ? -3.617 -9.312 9.781 1 71.06 113 ILE A C 1
ATOM 855 O O . ILE A 1 113 ? -4.605 -10.031 9.617 1 71.06 113 ILE A O 1
ATOM 859 N N . GLU A 1 114 ? -3.154 -8.438 8.945 1 78.5 114 GLU A N 1
ATOM 860 C CA . GLU A 1 114 ? -3.664 -8.477 7.578 1 78.5 114 GLU A CA 1
ATOM 861 C C . GLU A 1 114 ? -2.754 -9.297 6.672 1 78.5 114 GLU A C 1
ATOM 863 O O . GLU A 1 114 ? -1.558 -9.43 6.938 1 78.5 114 GLU A O 1
ATOM 868 N N . ALA A 1 115 ? -3.322 -9.883 5.688 1 85.62 115 ALA A N 1
ATOM 869 C CA . ALA A 1 115 ? -2.529 -10.727 4.797 1 85.62 115 ALA A CA 1
ATOM 870 C C . ALA A 1 115 ? -3.043 -10.641 3.361 1 85.62 115 ALA A C 1
ATOM 872 O O . ALA A 1 115 ? -4.227 -10.383 3.133 1 85.62 115 ALA A O 1
ATOM 873 N N . LEU A 1 116 ? -2.104 -10.75 2.391 1 91.31 116 LEU A N 1
ATOM 874 C CA . LEU A 1 116 ? -2.418 -10.945 0.98 1 91.31 116 LEU A CA 1
ATOM 875 C C . LEU A 1 116 ? -2.609 -12.43 0.669 1 91.31 116 LEU A C 1
ATOM 877 O O . LEU A 1 116 ? -1.781 -13.258 1.048 1 91.31 116 LEU A O 1
ATOM 881 N N . CYS A 1 117 ? -3.646 -12.781 0.002 1 91.75 117 CYS A N 1
ATOM 882 C CA . CYS A 1 117 ? -3.965 -14.18 -0.248 1 91.75 117 CYS A CA 1
ATOM 883 C C . CYS A 1 117 ? -3.43 -14.633 -1.603 1 91.75 117 CYS A C 1
ATOM 885 O O . CYS A 1 117 ? -3.809 -14.078 -2.639 1 91.75 117 CYS A O 1
ATOM 887 N N . PRO A 1 118 ? -2.535 -15.609 -1.612 1 94.69 118 PRO A N 1
ATOM 888 C CA . PRO A 1 118 ? -2.109 -16.203 -2.883 1 94.69 118 PRO A CA 1
ATOM 889 C C . PRO A 1 118 ? -3.17 -17.125 -3.49 1 94.69 118 PRO A C 1
ATOM 891 O O . PRO A 1 118 ? -4.141 -17.469 -2.818 1 94.69 118 PRO A O 1
ATOM 894 N N . THR A 1 119 ? -2.977 -17.438 -4.773 1 93.19 119 THR A N 1
ATOM 895 C CA . THR A 1 119 ? -3.98 -18.219 -5.477 1 93.19 119 THR A CA 1
ATOM 896 C C . THR A 1 119 ? -4.113 -19.609 -4.844 1 93.19 119 THR A C 1
ATOM 898 O O . THR A 1 119 ? -5.195 -20.203 -4.871 1 93.19 119 THR A O 1
ATOM 901 N N . ASP A 1 120 ? -3.039 -20.125 -4.262 1 92.5 120 ASP A N 1
ATOM 902 C CA . ASP A 1 120 ? -3.021 -21.484 -3.732 1 92.5 120 ASP A CA 1
ATOM 903 C C . ASP A 1 120 ? -3.248 -21.5 -2.223 1 92.5 120 ASP A C 1
ATOM 905 O O . ASP A 1 120 ? -2.949 -22.484 -1.549 1 92.5 120 ASP A O 1
ATOM 909 N N . ARG A 1 121 ? -3.785 -20.375 -1.69 1 90.19 121 ARG A N 1
ATOM 910 C CA . ARG A 1 121 ? -3.986 -20.281 -0.248 1 90.19 121 ARG A CA 1
ATOM 911 C C . ARG A 1 121 ? -4.777 -21.484 0.272 1 90.19 121 ARG A C 1
ATOM 913 O O . ARG A 1 121 ? -5.703 -21.953 -0.389 1 90.19 121 ARG A O 1
ATOM 920 N N . ASP A 1 122 ? -4.344 -22.031 1.448 1 85.69 122 ASP A N 1
ATOM 921 C CA . ASP A 1 122 ? -5.059 -23.078 2.184 1 85.69 122 ASP A CA 1
ATOM 922 C C . ASP A 1 122 ? -4.887 -22.891 3.691 1 85.69 122 ASP A C 1
ATOM 924 O O . ASP A 1 122 ? -4.258 -23.719 4.352 1 85.69 122 ASP A O 1
ATOM 928 N N . PRO A 1 123 ? -5.52 -21.828 4.215 1 71.62 123 PRO A N 1
ATOM 929 C CA . PRO A 1 123 ? -5.254 -21.516 5.621 1 71.62 123 PRO A CA 1
ATOM 930 C C . PRO A 1 123 ? -5.93 -22.5 6.574 1 71.62 123 PRO A C 1
ATOM 932 O O . PRO A 1 123 ? -5.547 -22.594 7.746 1 71.62 123 PRO A O 1
ATOM 935 N N . ALA A 1 124 ? -6.859 -23.203 6.148 1 71.44 124 ALA A N 1
ATOM 936 C CA . ALA A 1 124 ? -7.609 -24.109 7.016 1 71.44 124 ALA A CA 1
ATOM 937 C C . ALA A 1 124 ? -6.879 -25.438 7.188 1 71.44 124 ALA A C 1
ATOM 939 O O . ALA A 1 124 ? -7.148 -26.188 8.133 1 71.44 124 ALA A O 1
ATOM 940 N N . ALA A 1 125 ? -5.914 -25.703 6.285 1 68.75 125 ALA A N 1
ATOM 941 C CA . ALA A 1 125 ? -5.238 -27 6.363 1 68.75 125 ALA A CA 1
ATOM 942 C C . ALA A 1 125 ? -4.027 -26.938 7.289 1 68.75 125 ALA A C 1
ATOM 944 O O . ALA A 1 125 ? -3.332 -25.922 7.336 1 68.75 125 ALA A O 1
ATOM 945 N N . PRO A 1 126 ? -3.9 -27.828 8.312 1 64.56 126 PRO A N 1
ATOM 946 C CA . PRO A 1 126 ? -2.756 -27.859 9.227 1 64.56 126 PRO A CA 1
ATOM 947 C C . PRO A 1 126 ? -1.427 -27.609 8.516 1 64.56 126 PRO A C 1
ATOM 949 O O . PRO A 1 126 ? -0.557 -26.922 9.039 1 64.56 126 PRO A O 1
ATOM 952 N N . ASN A 1 127 ? -1.331 -28.234 7.344 1 69.81 127 ASN A N 1
ATOM 953 C CA . ASN A 1 127 ? -0.135 -28.016 6.539 1 69.81 127 ASN A CA 1
ATOM 954 C C . ASN A 1 127 ? -0.439 -27.172 5.301 1 69.81 127 ASN A C 1
ATOM 956 O O . ASN A 1 127 ? 0.17 -27.375 4.246 1 69.81 127 ASN A O 1
ATOM 960 N N . GLY A 1 128 ? -1.387 -26.328 5.574 1 76.5 128 GLY A N 1
ATOM 961 C CA . GLY A 1 128 ? -1.833 -25.594 4.398 1 76.5 128 GLY A CA 1
ATOM 962 C C . GLY A 1 128 ? -0.947 -24.422 4.055 1 76.5 128 GLY A C 1
ATOM 963 O O . GLY A 1 128 ? -0.001 -24.109 4.785 1 76.5 128 GLY A O 1
ATOM 964 N N . ILE A 1 129 ? -1.122 -23.906 2.898 1 79.38 129 ILE A N 1
ATOM 965 C CA . ILE A 1 129 ? -0.343 -22.797 2.381 1 79.38 129 ILE A CA 1
ATOM 966 C C . ILE A 1 129 ? -0.805 -21.5 3.041 1 79.38 129 ILE A C 1
ATOM 968 O O . ILE A 1 129 ? -1.935 -21.047 2.824 1 79.38 129 ILE A O 1
ATOM 972 N N . PRO A 1 130 ? 0.039 -20.922 3.865 1 85.75 130 PRO A N 1
ATOM 973 C CA . PRO A 1 130 ? -0.334 -19.688 4.543 1 85.75 130 PRO A CA 1
ATOM 974 C C . PRO A 1 130 ? -0.401 -18.484 3.594 1 85.75 130 PRO A C 1
ATOM 976 O O . PRO A 1 130 ? 0.265 -18.484 2.557 1 85.75 130 PRO A O 1
ATOM 979 N N . ASP A 1 131 ? -1.197 -17.484 3.977 1 90.44 131 ASP A N 1
ATOM 980 C CA . ASP A 1 131 ? -1.224 -16.203 3.287 1 90.44 131 ASP A CA 1
ATOM 981 C C . ASP A 1 131 ? 0.072 -15.43 3.516 1 90.44 131 ASP A C 1
ATOM 983 O O . ASP A 1 131 ? 0.975 -15.906 4.203 1 90.44 131 ASP A O 1
ATOM 987 N N . ILE A 1 132 ? 0.253 -14.367 2.865 1 90.44 132 ILE A N 1
ATOM 988 C CA . ILE A 1 132 ? 1.39 -13.469 3.064 1 90.44 132 ILE A CA 1
ATOM 989 C C . ILE A 1 132 ? 0.994 -12.336 4 1 90.44 132 ILE A C 1
ATOM 991 O O . ILE A 1 132 ? 0.288 -11.406 3.598 1 90.44 132 ILE A O 1
ATOM 995 N N . SER A 1 133 ? 1.471 -12.391 5.18 1 83.94 133 SER A N 1
ATOM 996 C CA . SER A 1 133 ? 1.043 -11.445 6.203 1 83.94 133 SER A CA 1
ATOM 997 C C . SER A 1 133 ? 1.671 -10.078 5.988 1 83.94 133 SER A C 1
ATOM 999 O O . SER A 1 133 ? 2.682 -9.953 5.293 1 83.94 133 SER A O 1
ATOM 1001 N N . ASP A 1 134 ? 1.052 -9.094 6.586 1 80.12 134 ASP A N 1
ATOM 1002 C CA . ASP A 1 134 ? 1.613 -7.742 6.543 1 80.12 134 ASP A CA 1
ATOM 1003 C C . ASP A 1 134 ? 2.994 -7.703 7.195 1 80.12 134 ASP A C 1
ATOM 1005 O O . ASP A 1 134 ? 3.854 -6.918 6.793 1 80.12 134 ASP A O 1
ATOM 1009 N N . ARG A 1 135 ? 3.17 -8.555 8.125 1 77.06 135 ARG A N 1
ATOM 1010 C CA . ARG A 1 135 ? 4.469 -8.617 8.781 1 77.06 135 ARG A CA 1
ATOM 1011 C C . ARG A 1 135 ? 5.531 -9.188 7.848 1 77.06 135 ARG A C 1
ATOM 1013 O O . ARG A 1 135 ? 6.656 -8.688 7.801 1 77.06 135 ARG A O 1
ATOM 1020 N N . GLU A 1 136 ? 5.125 -10.25 7.207 1 83.69 136 GLU A N 1
ATOM 1021 C CA . GLU A 1 136 ? 6.027 -10.844 6.227 1 83.69 136 GLU A CA 1
ATOM 1022 C C . GLU A 1 136 ? 6.363 -9.852 5.117 1 83.69 136 GLU A C 1
ATOM 1024 O O . GLU A 1 136 ? 7.523 -9.703 4.734 1 83.69 136 GLU A O 1
ATOM 1029 N N . LEU A 1 137 ? 5.395 -9.156 4.602 1 88.06 137 LEU A N 1
ATOM 1030 C CA . LEU A 1 137 ? 5.598 -8.148 3.564 1 88.06 137 LEU A CA 1
ATOM 1031 C C . LEU A 1 137 ? 6.512 -7.035 4.062 1 88.06 137 LEU A C 1
ATOM 1033 O O . LEU A 1 137 ? 7.418 -6.605 3.344 1 88.06 137 LEU A O 1
ATOM 1037 N N . ALA A 1 138 ? 6.285 -6.645 5.273 1 80.94 138 ALA A N 1
ATOM 1038 C CA . ALA A 1 138 ? 7.102 -5.586 5.859 1 80.94 138 ALA A CA 1
ATOM 1039 C C . ALA A 1 138 ? 8.57 -5.996 5.918 1 80.94 138 ALA A C 1
ATOM 1041 O O . ALA A 1 138 ? 9.461 -5.188 5.629 1 80.94 138 ALA A O 1
ATOM 1042 N N . THR A 1 139 ? 8.836 -7.172 6.293 1 82.62 139 THR A N 1
ATOM 1043 C CA . THR A 1 139 ? 10.203 -7.68 6.383 1 82.62 139 THR A CA 1
ATOM 1044 C C . THR A 1 139 ? 10.867 -7.703 5.008 1 82.62 139 THR A C 1
ATOM 1046 O O . THR A 1 139 ? 12.023 -7.305 4.863 1 82.62 139 THR A O 1
ATOM 1049 N N . ILE A 1 140 ? 10.125 -8.188 4.066 1 88.69 140 ILE A N 1
ATOM 1050 C CA . ILE A 1 140 ? 10.641 -8.242 2.707 1 88.69 140 ILE A CA 1
ATOM 1051 C C . ILE A 1 140 ? 10.969 -6.832 2.219 1 88.69 140 ILE A C 1
ATOM 1053 O O . ILE A 1 140 ? 12.039 -6.59 1.664 1 88.69 140 ILE A O 1
ATOM 1057 N N . VAL A 1 141 ? 10.07 -5.898 2.428 1 87.44 141 VAL A N 1
ATOM 1058 C CA . VAL A 1 141 ? 10.242 -4.516 1.987 1 87.44 141 VAL A CA 1
ATOM 1059 C C . VAL A 1 141 ? 11.445 -3.895 2.693 1 87.44 141 VAL A C 1
ATOM 1061 O O . VAL A 1 141 ? 12.234 -3.178 2.074 1 87.44 141 VAL A O 1
ATOM 1064 N N . ALA A 1 142 ? 11.617 -4.207 3.965 1 82.12 142 ALA A N 1
ATOM 1065 C CA . ALA A 1 142 ? 12.766 -3.709 4.715 1 82.12 142 ALA A CA 1
ATOM 1066 C C . ALA A 1 142 ? 14.07 -4.195 4.098 1 82.12 142 ALA A C 1
ATOM 1068 O O . ALA A 1 142 ? 15.039 -3.439 4.004 1 82.12 142 ALA A O 1
ATOM 1069 N N . GLU A 1 143 ? 14.07 -5.418 3.73 1 86.19 143 GLU A N 1
ATOM 1070 C CA . GLU A 1 143 ? 15.258 -5.977 3.1 1 86.19 143 GLU A CA 1
ATOM 1071 C C . GLU A 1 143 ? 15.547 -5.305 1.761 1 86.19 143 GLU A C 1
ATOM 1073 O O . GLU A 1 143 ? 16.703 -5.02 1.436 1 86.19 143 GLU A O 1
ATOM 1078 N N . ILE A 1 144 ? 14.523 -5.094 0.973 1 89.19 144 ILE A N 1
ATOM 1079 C CA . ILE A 1 144 ? 14.688 -4.395 -0.298 1 89.19 144 ILE A CA 1
ATOM 1080 C C . ILE A 1 144 ? 15.273 -3.008 -0.053 1 89.19 144 ILE A C 1
ATOM 1082 O O . ILE A 1 144 ? 16.219 -2.598 -0.732 1 89.19 144 ILE A O 1
ATOM 1086 N N . CYS A 1 145 ? 14.727 -2.342 0.904 1 83.75 145 CYS A N 1
ATOM 1087 C CA . CYS A 1 145 ? 15.195 -1 1.229 1 83.75 145 CYS A CA 1
ATOM 1088 C C . CYS A 1 145 ? 16.672 -1.019 1.619 1 83.75 145 CYS A C 1
ATOM 1090 O O . CYS A 1 145 ? 17.438 -0.135 1.224 1 83.75 145 CYS A O 1
ATOM 1092 N N . ARG A 1 146 ? 17.016 -1.985 2.379 1 83.44 146 ARG A N 1
ATOM 1093 C CA . ARG A 1 146 ? 18.391 -2.107 2.857 1 83.44 146 ARG A CA 1
ATOM 1094 C C . ARG A 1 146 ? 19.359 -2.318 1.698 1 83.44 146 ARG A C 1
ATOM 1096 O O . ARG A 1 146 ? 20.469 -1.761 1.692 1 83.44 146 ARG A O 1
ATOM 1103 N N . THR A 1 147 ? 18.922 -3.047 0.744 1 88.75 147 THR A N 1
ATOM 1104 C CA . THR A 1 147 ? 19.859 -3.475 -0.29 1 88.75 147 THR A CA 1
ATOM 1105 C C . THR A 1 147 ? 19.734 -2.588 -1.527 1 88.75 147 THR A C 1
ATOM 1107 O O . THR A 1 147 ? 20.703 -2.412 -2.268 1 88.75 147 THR A O 1
ATOM 1110 N N . LYS A 1 148 ? 18.484 -2.008 -1.789 1 89.44 148 LYS A N 1
ATOM 1111 C CA . LYS A 1 148 ? 18.266 -1.336 -3.066 1 89.44 148 LYS A CA 1
ATOM 1112 C C . LYS A 1 148 ? 17.891 0.126 -2.859 1 89.44 148 LYS A C 1
ATOM 1114 O O . LYS A 1 148 ? 17.844 0.902 -3.818 1 89.44 148 LYS A O 1
ATOM 1119 N N . GLY A 1 149 ? 17.734 0.509 -1.663 1 81.62 149 GLY A N 1
ATOM 1120 C CA . GLY A 1 149 ? 17.312 1.875 -1.397 1 81.62 149 GLY A CA 1
ATOM 1121 C C . GLY A 1 149 ? 15.828 1.997 -1.102 1 81.62 149 GLY A C 1
ATOM 1122 O O . GLY A 1 149 ? 15.156 0.994 -0.857 1 81.62 149 GLY A O 1
ATOM 1123 N N . HIS A 1 150 ? 15.266 3.236 -1.145 1 78.25 150 HIS A N 1
ATOM 1124 C CA . HIS A 1 150 ? 13.977 3.498 -0.524 1 78.25 150 HIS A CA 1
ATOM 1125 C C . HIS A 1 150 ? 12.938 3.914 -1.564 1 78.25 150 HIS A C 1
ATOM 1127 O O . HIS A 1 150 ? 11.852 4.391 -1.214 1 78.25 150 HIS A O 1
ATOM 1133 N N . HIS A 1 151 ? 13.258 3.762 -2.775 1 84.88 151 HIS A N 1
ATOM 1134 C CA . HIS A 1 151 ? 12.32 4.137 -3.828 1 84.88 151 HIS A CA 1
ATOM 1135 C C . HIS A 1 151 ? 11.391 2.979 -4.172 1 84.88 151 HIS A C 1
ATOM 1137 O O . HIS A 1 151 ? 11.438 2.441 -5.281 1 84.88 151 HIS A O 1
ATOM 1143 N N . ILE A 1 152 ? 10.531 2.668 -3.188 1 90.12 152 ILE A N 1
ATOM 1144 C CA . ILE A 1 152 ? 9.586 1.567 -3.357 1 90.12 152 ILE A CA 1
ATOM 1145 C C . ILE A 1 152 ? 8.156 2.102 -3.307 1 90.12 152 ILE A C 1
ATOM 1147 O O . ILE A 1 152 ? 7.789 2.82 -2.375 1 90.12 152 ILE A O 1
ATOM 1151 N N . THR A 1 153 ? 7.426 1.869 -4.34 1 94.12 153 THR A N 1
ATOM 1152 C CA . THR A 1 153 ? 5.992 2.148 -4.363 1 94.12 153 THR A CA 1
ATOM 1153 C C . THR A 1 153 ? 5.188 0.856 -4.25 1 94.12 153 THR A C 1
ATOM 1155 O O . THR A 1 153 ? 5.414 -0.09 -5.008 1 94.12 153 THR A O 1
ATOM 1158 N N . ILE A 1 154 ? 4.312 0.799 -3.275 1 94.69 154 ILE A N 1
ATOM 1159 C CA . ILE A 1 154 ? 3.459 -0.364 -3.059 1 94.69 154 ILE A CA 1
ATOM 1160 C C . ILE A 1 154 ? 2 0.016 -3.297 1 94.69 154 ILE A C 1
ATOM 1162 O O . ILE A 1 154 ? 1.513 1.008 -2.75 1 94.69 154 ILE A O 1
ATOM 1166 N N . ILE A 1 155 ? 1.348 -0.705 -4.16 1 96.31 155 ILE A N 1
ATOM 1167 C CA . ILE A 1 155 ? -0.073 -0.522 -4.438 1 96.31 155 ILE A CA 1
ATOM 1168 C C . ILE A 1 155 ? -0.836 -1.796 -4.082 1 96.31 155 ILE A C 1
ATOM 1170 O O . ILE A 1 155 ? -0.581 -2.859 -4.652 1 96.31 155 ILE A O 1
ATOM 1174 N N . LEU A 1 156 ? -1.69 -1.687 -3.162 1 94 156 LEU A N 1
ATOM 1175 C CA . LEU A 1 156 ? -2.514 -2.805 -2.717 1 94 156 LEU A CA 1
ATOM 1176 C C . LEU A 1 156 ? -3.988 -2.543 -3.002 1 94 156 LEU A C 1
ATOM 1178 O O . LEU A 1 156 ? -4.555 -1.562 -2.516 1 94 156 LEU A O 1
ATOM 1182 N N . ASP A 1 157 ? -4.527 -3.334 -3.828 1 92.06 157 ASP A N 1
ATOM 1183 C CA . ASP A 1 157 ? -5.957 -3.316 -4.133 1 92.06 157 ASP A CA 1
ATOM 1184 C C . ASP A 1 157 ? -6.629 -4.609 -3.678 1 92.06 157 ASP A C 1
ATOM 1186 O O . ASP A 1 157 ? -6.832 -5.523 -4.477 1 92.06 157 ASP A O 1
ATOM 1190 N N . CYS A 1 158 ? -6.859 -4.695 -2.316 1 81.06 158 CYS A N 1
ATOM 1191 C CA . CYS A 1 158 ? -7.332 -5.949 -1.744 1 81.06 158 CYS A CA 1
ATOM 1192 C C . CYS A 1 158 ? -8.805 -5.859 -1.38 1 81.06 158 CYS A C 1
ATOM 1194 O O . CYS A 1 158 ? -9.289 -4.805 -0.963 1 81.06 158 CYS A O 1
ATOM 1196 N N . CYS A 1 159 ? -9.469 -6.797 -1.746 1 68.88 159 CYS A N 1
ATOM 1197 C CA . CYS A 1 159 ? -10.828 -6.992 -1.251 1 68.88 159 CYS A CA 1
ATOM 1198 C C . CYS A 1 159 ? -10.844 -7.918 -0.042 1 68.88 159 CYS A C 1
ATOM 1200 O O . CYS A 1 159 ? -10.438 -9.078 -0.141 1 68.88 159 CYS A O 1
ATOM 1202 N N . HIS A 1 160 ? -10.844 -7.348 1.168 1 58.81 160 HIS A N 1
ATOM 1203 C CA . HIS A 1 160 ? -10.875 -8.18 2.367 1 58.81 160 HIS A CA 1
ATOM 1204 C C . HIS A 1 160 ? -12.234 -8.836 2.543 1 58.81 160 HIS A C 1
ATOM 1206 O O . HIS A 1 160 ? -12.625 -9.18 3.662 1 58.81 160 HIS A O 1
ATOM 1212 N N . ALA A 1 161 ? -13.086 -8.891 1.409 1 48.38 161 ALA A N 1
ATOM 1213 C CA . ALA A 1 161 ? -14.461 -9.359 1.566 1 48.38 161 ALA A CA 1
ATOM 1214 C C . ALA A 1 161 ? -14.484 -10.797 2.078 1 48.38 161 ALA A C 1
ATOM 1216 O O . ALA A 1 161 ? -13.742 -11.648 1.596 1 48.38 161 ALA A O 1
ATOM 1217 N N . SER A 1 162 ? -14.438 -11.055 3.287 1 43 162 SER A N 1
ATOM 1218 C CA . SER A 1 162 ? -15.031 -12.383 3.445 1 43 162 SER A CA 1
ATOM 1219 C C . SER A 1 162 ? -15.977 -12.703 2.295 1 43 162 SER A C 1
ATOM 1221 O O . SER A 1 162 ? -16.031 -13.836 1.82 1 43 162 SER A O 1
ATOM 1223 N N . GLY A 1 163 ? -17.344 -12.109 2.209 1 36.03 163 GLY A N 1
ATOM 1224 C CA . GLY A 1 163 ? -18.422 -12.508 1.325 1 36.03 163 GLY A CA 1
ATOM 1225 C C . GLY A 1 163 ? -18.188 -12.117 -0.122 1 36.03 163 GLY A C 1
ATOM 1226 O O . GLY A 1 163 ? -17.375 -11.242 -0.408 1 36.03 163 GLY A O 1
ATOM 1227 N N . ALA A 1 164 ? -18.625 -12.992 -1.21 1 32.5 164 ALA A N 1
ATOM 1228 C CA . ALA A 1 164 ? -18.703 -13.117 -2.662 1 32.5 164 ALA A CA 1
ATOM 1229 C C . ALA A 1 164 ? -18.953 -11.766 -3.32 1 32.5 164 ALA A C 1
ATOM 1231 O O . ALA A 1 164 ? -19.016 -11.664 -4.547 1 32.5 164 ALA A O 1
ATOM 1232 N N . ALA A 1 165 ? -19.406 -10.555 -2.84 1 31.16 165 ALA A N 1
ATOM 1233 C CA . ALA A 1 165 ? -20.078 -9.672 -3.801 1 31.16 165 ALA A CA 1
ATOM 1234 C C . ALA A 1 165 ? -19.062 -8.828 -4.562 1 31.16 165 ALA A C 1
ATOM 1236 O O . ALA A 1 165 ? -18.5 -7.871 -4.016 1 31.16 165 ALA A O 1
ATOM 1237 N N . ARG A 1 166 ? -17.906 -9.078 -5.016 1 28.25 166 ARG A N 1
ATOM 1238 C CA . ARG A 1 166 ? -17.344 -8.117 -5.957 1 28.25 166 ARG A CA 1
ATOM 1239 C C . ARG A 1 166 ? -18.109 -8.133 -7.277 1 28.25 166 ARG A C 1
ATOM 1241 O O . ARG A 1 166 ? -18.5 -9.195 -7.758 1 28.25 166 ARG A O 1
ATOM 1248 N N . ALA B 1 1 ? -11.492 9.57 -0.513 1 96.94 1 ALA B N 1
ATOM 1249 C CA . ALA B 1 1 ? -10.047 9.406 -0.662 1 96.94 1 ALA B CA 1
ATOM 1250 C C . ALA B 1 1 ? -9.297 10.25 0.363 1 96.94 1 ALA B C 1
ATOM 1252 O O . ALA B 1 1 ? -9.75 11.328 0.743 1 96.94 1 ALA B O 1
ATOM 1253 N N . VAL B 1 2 ? -8.242 9.727 0.895 1 97.88 2 VAL B N 1
ATOM 1254 C CA . VAL B 1 2 ? -7.273 10.453 1.707 1 97.88 2 VAL B CA 1
ATOM 1255 C C . VAL B 1 2 ? -5.918 10.477 1.003 1 97.88 2 VAL B C 1
ATOM 1257 O O . VAL B 1 2 ? -5.328 9.422 0.748 1 97.88 2 VAL B O 1
ATOM 1260 N N . VAL B 1 3 ? -5.496 11.609 0.604 1 96.88 3 VAL B N 1
ATOM 1261 C CA . VAL B 1 3 ? -4.27 11.797 -0.166 1 96.88 3 VAL B CA 1
ATOM 1262 C C . VAL B 1 3 ? -3.264 12.609 0.649 1 96.88 3 VAL B C 1
ATOM 1264 O O . VAL B 1 3 ? -3.52 13.766 0.988 1 96.88 3 VAL B O 1
ATOM 1267 N N . ILE B 1 4 ? -2.137 11.938 0.952 1 96.5 4 ILE B N 1
ATOM 1268 C CA . ILE B 1 4 ? -1.16 12.539 1.853 1 96.5 4 ILE B CA 1
ATOM 1269 C C . ILE B 1 4 ? 0.168 12.727 1.123 1 96.5 4 ILE B C 1
ATOM 1271 O O . ILE B 1 4 ? 0.678 11.797 0.5 1 96.5 4 ILE B O 1
ATOM 1275 N N . GLY B 1 5 ? 0.732 13.922 1.125 1 94.44 5 GLY B N 1
ATOM 1276 C CA . GLY B 1 5 ? 2.043 14.227 0.574 1 94.44 5 GLY B CA 1
ATOM 1277 C C . GLY B 1 5 ? 2.885 15.102 1.48 1 94.44 5 GLY B C 1
ATOM 1278 O O . GLY B 1 5 ? 2.488 16.219 1.809 1 94.44 5 GLY B O 1
ATOM 1279 N N . ILE B 1 6 ? 4.043 14.625 1.858 1 93.06 6 ILE B N 1
ATOM 1280 C CA . ILE B 1 6 ? 4.844 15.352 2.84 1 93.06 6 ILE B CA 1
ATOM 1281 C C . ILE B 1 6 ? 6.266 15.539 2.309 1 93.06 6 ILE B C 1
ATOM 1283 O O . ILE B 1 6 ? 7.004 14.57 2.143 1 93.06 6 ILE B O 1
ATOM 1287 N N . ASP B 1 7 ? 6.68 16.812 2.1 1 90 7 ASP B N 1
ATOM 1288 C CA . ASP B 1 7 ? 8.055 17.141 1.731 1 90 7 ASP B CA 1
ATOM 1289 C C . ASP B 1 7 ? 8.852 17.625 2.943 1 90 7 ASP B C 1
ATOM 1291 O O . ASP B 1 7 ? 10.047 17.359 3.055 1 90 7 ASP B O 1
ATOM 1295 N N . ASP B 1 8 ? 8.109 18.344 3.752 1 88.88 8 ASP B N 1
ATOM 1296 C CA . ASP B 1 8 ? 8.789 19.016 4.855 1 88.88 8 ASP B CA 1
ATOM 1297 C C . ASP B 1 8 ? 8.508 18.312 6.184 1 88.88 8 ASP B C 1
ATOM 1299 O O . ASP B 1 8 ? 7.352 18.016 6.496 1 88.88 8 ASP B O 1
ATOM 1303 N N . TYR B 1 9 ? 9.562 18.031 6.883 1 87.19 9 TYR B N 1
ATOM 1304 C CA . TYR B 1 9 ? 9.492 17.453 8.219 1 87.19 9 TYR B CA 1
ATOM 1305 C C . TYR B 1 9 ? 10.148 18.375 9.25 1 87.19 9 TYR B C 1
ATOM 1307 O O . TYR B 1 9 ? 11.109 19.078 8.93 1 87.19 9 TYR B O 1
ATOM 1315 N N . VAL B 1 10 ? 9.625 18.406 10.391 1 81.12 10 VAL B N 1
ATOM 1316 C CA . VAL B 1 10 ? 10.148 19.281 11.43 1 81.12 10 VAL B CA 1
ATOM 1317 C C . VAL B 1 10 ? 11.562 18.844 11.82 1 81.12 10 VAL B C 1
ATOM 1319 O O . VAL B 1 10 ? 12.453 19.672 11.992 1 81.12 10 VAL B O 1
ATOM 1322 N N . LYS B 1 11 ? 11.859 17.547 11.898 1 78 11 LYS B N 1
ATOM 1323 C CA . LYS B 1 11 ? 13.125 17.047 12.43 1 78 11 LYS B CA 1
ATOM 1324 C C . LYS B 1 11 ? 13.805 16.109 11.445 1 78 11 LYS B C 1
ATOM 1326 O O . LYS B 1 11 ? 14.633 15.281 11.844 1 78 11 LYS B O 1
ATOM 1331 N N . GLU B 1 12 ? 13.352 16.031 10.25 1 77.38 12 GLU B N 1
ATOM 1332 C CA . GLU B 1 12 ? 13.93 15.141 9.25 1 77.38 12 GLU B CA 1
ATOM 1333 C C . GLU B 1 12 ? 14.305 15.906 7.988 1 77.38 12 GLU B C 1
ATOM 1335 O O . GLU B 1 12 ? 13.891 17.047 7.801 1 77.38 12 GLU B O 1
ATOM 1340 N N . GLU B 1 13 ? 15.109 15.281 7.176 1 78.69 13 GLU B N 1
ATOM 1341 C CA . GLU B 1 13 ? 15.484 15.867 5.895 1 78.69 13 GLU B CA 1
ATOM 1342 C C . GLU B 1 13 ? 14.266 16.078 5 1 78.69 13 GLU B C 1
ATOM 1344 O O . GLU B 1 13 ? 13.359 15.234 4.98 1 78.69 13 GLU B O 1
ATOM 1349 N N . LYS B 1 14 ? 14.375 17.125 4.367 1 83.75 14 LYS B N 1
ATOM 1350 C CA . LYS B 1 14 ? 13.305 17.453 3.428 1 83.75 14 LYS B CA 1
ATOM 1351 C C . LYS B 1 14 ? 13.328 16.5 2.227 1 83.75 14 LYS B C 1
ATOM 1353 O O . LYS B 1 14 ? 14.391 16.125 1.749 1 83.75 14 LYS B O 1
ATOM 1358 N N . LEU B 1 15 ? 12.164 16.109 1.882 1 85.56 15 LEU B N 1
ATOM 1359 C CA . LEU B 1 15 ? 11.992 15.383 0.626 1 85.56 15 LEU B CA 1
ATOM 1360 C C . LEU B 1 15 ? 11.539 16.328 -0.486 1 85.56 15 LEU B C 1
ATOM 1362 O O . LEU B 1 15 ? 11.273 17.5 -0.239 1 85.56 15 LEU B O 1
ATOM 1366 N N . ARG B 1 16 ? 11.656 15.805 -1.67 1 85.12 16 ARG B N 1
ATOM 1367 C CA . ARG B 1 16 ? 11.156 16.562 -2.816 1 85.12 16 ARG B CA 1
ATOM 1368 C C . ARG B 1 16 ? 10.188 15.727 -3.646 1 85.12 16 ARG B C 1
ATOM 1370 O O . ARG B 1 16 ? 10.406 14.523 -3.844 1 85.12 16 ARG B O 1
ATOM 1377 N N . GLY B 1 17 ? 9.078 16.344 -4.004 1 89.19 17 GLY B N 1
ATOM 1378 C CA . GLY B 1 17 ? 8.195 15.727 -4.98 1 89.19 17 GLY B CA 1
ATOM 1379 C C . GLY B 1 17 ? 6.984 15.055 -4.352 1 89.19 17 GLY B C 1
ATOM 1380 O O . GLY B 1 17 ? 6.004 14.766 -5.039 1 89.19 17 GLY B O 1
ATOM 1381 N N . CYS B 1 18 ? 7.047 14.828 -3.023 1 91.44 18 CYS B N 1
ATOM 1382 C CA . CYS B 1 18 ? 5.941 14.125 -2.385 1 91.44 18 CYS B CA 1
ATOM 1383 C C . CYS B 1 18 ? 4.664 14.953 -2.434 1 91.44 18 CYS B C 1
ATOM 1385 O O . CYS B 1 18 ? 3.582 14.422 -2.691 1 91.44 18 CYS B O 1
ATOM 1387 N N . VAL B 1 19 ? 4.773 16.25 -2.164 1 91.69 19 VAL B N 1
ATOM 1388 C CA . VAL B 1 19 ? 3.627 17.156 -2.252 1 91.69 19 VAL B CA 1
ATOM 1389 C C . VAL B 1 19 ? 3.109 17.188 -3.688 1 91.69 19 VAL B C 1
ATOM 1391 O O . VAL B 1 19 ? 1.899 17.141 -3.92 1 91.69 19 VAL B O 1
ATOM 1394 N N . SER B 1 20 ? 4.027 17.234 -4.633 1 90.38 20 SER B N 1
ATOM 1395 C CA . SER B 1 20 ? 3.648 17.219 -6.043 1 90.38 20 SER B CA 1
ATOM 1396 C C . SER B 1 20 ? 2.939 15.914 -6.414 1 90.38 20 SER B C 1
ATOM 1398 O O . SER B 1 20 ? 1.96 15.93 -7.16 1 90.38 20 SER B O 1
ATOM 1400 N N . ASP B 1 21 ? 3.424 14.836 -5.895 1 91.69 21 ASP B N 1
ATOM 1401 C CA . ASP B 1 21 ? 2.787 13.547 -6.141 1 91.69 21 ASP B CA 1
ATOM 1402 C C . ASP B 1 21 ? 1.349 13.539 -5.629 1 91.69 21 ASP B C 1
ATOM 1404 O O . ASP B 1 21 ? 0.432 13.133 -6.348 1 91.69 21 ASP B O 1
ATOM 1408 N N . ALA B 1 22 ? 1.207 13.969 -4.418 1 94.12 22 ALA B N 1
ATOM 1409 C CA . ALA B 1 22 ? -0.116 13.977 -3.799 1 94.12 22 ALA B CA 1
ATOM 1410 C C . ALA B 1 22 ? -1.067 14.898 -4.559 1 94.12 22 ALA B C 1
ATOM 1412 O O . ALA B 1 22 ? -2.225 14.547 -4.797 1 94.12 22 ALA B O 1
ATOM 1413 N N . THR B 1 23 ? -0.595 16.031 -4.957 1 93.06 23 THR B N 1
ATOM 1414 C CA . THR B 1 23 ? -1.434 16.969 -5.695 1 93.06 23 THR B CA 1
ATOM 1415 C C . THR B 1 23 ? -1.801 16.406 -7.066 1 93.06 23 THR B C 1
ATOM 1417 O O . THR B 1 23 ? -2.912 16.625 -7.551 1 93.06 23 THR B O 1
ATOM 1420 N N . SER B 1 24 ? -0.877 15.742 -7.691 1 93.12 24 SER B N 1
ATOM 1421 C CA . SER B 1 24 ? -1.177 15.086 -8.961 1 93.12 24 SER B CA 1
ATOM 1422 C C . SER B 1 24 ? -2.258 14.023 -8.789 1 93.12 24 SER B C 1
ATOM 1424 O O . SER B 1 24 ? -3.141 13.883 -9.633 1 93.12 24 SER B O 1
ATOM 1426 N N . VAL B 1 25 ? -2.162 13.281 -7.73 1 95.38 25 VAL B N 1
ATOM 1427 C CA . VAL B 1 25 ? -3.178 12.273 -7.445 1 95.38 25 VAL B CA 1
ATOM 1428 C C . VAL B 1 25 ? -4.531 12.953 -7.227 1 95.38 25 VAL B C 1
ATOM 1430 O O . VAL B 1 25 ? -5.547 12.508 -7.762 1 95.38 25 VAL B O 1
ATOM 1433 N N . TYR B 1 26 ? -4.531 14.031 -6.434 1 95.38 26 TYR B N 1
ATOM 1434 C CA . TYR B 1 26 ? -5.762 14.789 -6.242 1 95.38 26 TYR B CA 1
ATOM 1435 C C . TYR B 1 26 ? -6.355 15.211 -7.582 1 95.38 26 TYR B C 1
ATOM 1437 O O . TYR B 1 26 ? -7.547 15.008 -7.828 1 95.38 26 TYR B O 1
ATOM 1445 N N . ARG B 1 27 ? -5.531 15.773 -8.438 1 94.88 27 ARG B N 1
ATOM 1446 C CA . ARG B 1 27 ? -6 16.266 -9.727 1 94.88 27 ARG B CA 1
ATOM 1447 C C . ARG B 1 27 ? -6.555 15.133 -10.578 1 94.88 27 ARG B C 1
ATOM 1449 O O . ARG B 1 27 ? -7.586 15.297 -11.242 1 94.88 27 ARG B O 1
ATOM 1456 N N . TYR B 1 28 ? -5.848 14.109 -10.562 1 95.25 28 TYR B N 1
ATOM 1457 C CA . TYR B 1 28 ? -6.316 12.953 -11.32 1 95.25 28 TYR B CA 1
ATOM 1458 C C . TYR B 1 28 ? -7.695 12.516 -10.836 1 95.25 28 TYR B C 1
ATOM 1460 O O . TYR B 1 28 ? -8.602 12.289 -11.648 1 95.25 28 TYR B O 1
ATOM 1468 N N . LEU B 1 29 ? -7.887 12.406 -9.539 1 96.75 29 LEU B N 1
ATOM 1469 C CA . LEU B 1 29 ? -9.164 11.984 -8.969 1 96.75 29 LEU B CA 1
ATOM 1470 C C . LEU B 1 29 ? -10.266 12.984 -9.305 1 96.75 29 LEU B C 1
ATOM 1472 O O . LEU B 1 29 ? -11.352 12.586 -9.734 1 96.75 29 LEU B O 1
ATOM 1476 N N . ASN B 1 30 ? -9.906 14.195 -9.117 1 95.88 30 ASN B N 1
ATOM 1477 C CA . ASN B 1 30 ? -10.914 15.242 -9.258 1 95.88 30 ASN B CA 1
ATOM 1478 C C . ASN B 1 30 ? -11.242 15.5 -10.727 1 95.88 30 ASN B C 1
ATOM 1480 O O . ASN B 1 30 ? -12.414 15.547 -11.109 1 95.88 30 ASN B O 1
ATOM 1484 N N . THR B 1 31 ? -10.297 15.594 -11.602 1 94.06 31 THR B N 1
ATOM 1485 C CA . THR B 1 31 ? -10.492 16.031 -12.977 1 94.06 31 THR B CA 1
ATOM 1486 C C . THR B 1 31 ? -10.734 14.844 -13.898 1 94.06 31 THR B C 1
ATOM 1488 O O . THR B 1 31 ? -11.641 14.867 -14.734 1 94.06 31 THR B O 1
ATOM 1491 N N . ASN B 1 32 ? -9.938 13.836 -13.742 1 93 32 ASN B N 1
ATOM 1492 C CA . ASN B 1 32 ? -10.047 12.695 -14.648 1 93 32 ASN B CA 1
ATOM 1493 C C . ASN B 1 32 ? -11.109 11.703 -14.188 1 93 32 ASN B C 1
ATOM 1495 O O . ASN B 1 32 ? -11.898 11.211 -14.992 1 93 32 ASN B O 1
ATOM 1499 N N . MET B 1 33 ? -11.156 11.5 -12.977 1 95.19 33 MET B N 1
ATOM 1500 C CA . MET B 1 33 ? -12.102 10.516 -12.461 1 95.19 33 MET B CA 1
ATOM 1501 C C . MET B 1 33 ? -13.391 11.188 -12 1 95.19 33 MET B C 1
ATOM 1503 O O . MET B 1 33 ? -14.352 10.508 -11.625 1 95.19 33 MET B O 1
ATOM 1507 N N . ARG B 1 34 ? -13.477 12.469 -11.914 1 95.12 34 ARG B N 1
ATOM 1508 C CA . ARG B 1 34 ? -14.648 13.289 -11.625 1 95.12 34 ARG B CA 1
ATOM 1509 C C . ARG B 1 34 ? -15.164 13.031 -10.211 1 95.12 34 ARG B C 1
ATOM 1511 O O . ARG B 1 34 ? -16.375 13.047 -9.969 1 95.12 34 ARG B O 1
ATOM 1518 N N . VAL B 1 35 ? -14.242 12.719 -9.328 1 95.44 35 VAL B N 1
ATOM 1519 C CA . VAL B 1 35 ? -14.578 12.648 -7.914 1 95.44 35 VAL B CA 1
ATOM 1520 C C . VAL B 1 35 ? -14.789 14.055 -7.355 1 95.44 35 VAL B C 1
ATOM 1522 O O . VAL B 1 35 ? -13.961 14.938 -7.562 1 95.44 35 VAL B O 1
ATOM 1525 N N . ASP B 1 36 ? -15.875 14.242 -6.66 1 95.44 36 ASP B N 1
ATOM 1526 C CA . ASP B 1 36 ? -16.141 15.547 -6.062 1 95.44 36 ASP B CA 1
ATOM 1527 C C . ASP B 1 36 ? -15.031 15.93 -5.082 1 95.44 36 ASP B C 1
ATOM 1529 O O . ASP B 1 36 ? -14.57 15.102 -4.301 1 95.44 36 ASP B O 1
ATOM 1533 N N . ALA B 1 37 ? -14.648 17.234 -5.09 1 94.5 37 ALA B N 1
ATOM 1534 C CA . ALA B 1 37 ? -13.578 17.719 -4.227 1 94.5 37 ALA B CA 1
ATOM 1535 C C . ALA B 1 37 ? -13.891 17.453 -2.758 1 94.5 37 ALA B C 1
ATOM 1537 O O . ALA B 1 37 ? -12.984 17.172 -1.964 1 94.5 37 ALA B O 1
ATOM 1538 N N . SER B 1 38 ? -15.148 17.484 -2.354 1 94.12 38 SER B N 1
ATOM 1539 C CA . SER B 1 38 ? -15.547 17.266 -0.964 1 94.12 38 SER B CA 1
ATOM 1540 C C . SER B 1 38 ? -15.312 15.828 -0.531 1 94.12 38 SER B C 1
ATOM 1542 O O . SER B 1 38 ? -15.352 15.516 0.661 1 94.12 38 SER B O 1
ATOM 1544 N N . HIS B 1 39 ? -15.023 14.938 -1.529 1 95.88 39 HIS B N 1
ATOM 1545 C CA . HIS B 1 39 ? -14.797 13.531 -1.229 1 95.88 39 HIS B CA 1
ATOM 1546 C C . HIS B 1 39 ? -13.305 13.195 -1.251 1 95.88 39 HIS B C 1
ATOM 1548 O O . HIS B 1 39 ? -12.93 12.023 -1.205 1 95.88 39 HIS B O 1
ATOM 1554 N N . ILE B 1 40 ? -12.492 14.219 -1.356 1 96.38 40 ILE B N 1
ATOM 1555 C CA . ILE B 1 40 ? -11.039 14.039 -1.354 1 96.38 40 ILE B CA 1
ATOM 1556 C C . ILE B 1 40 ? -10.422 14.898 -0.255 1 96.38 40 ILE B C 1
ATOM 1558 O O . ILE B 1 40 ? -10.523 16.125 -0.284 1 96.38 40 ILE B O 1
ATOM 1562 N N . GLN B 1 41 ? -9.836 14.242 0.707 1 96.25 41 GLN B N 1
ATOM 1563 C CA . GLN B 1 41 ? -9.062 14.945 1.729 1 96.25 41 GLN B CA 1
ATOM 1564 C C . GLN B 1 41 ? -7.586 15.016 1.349 1 96.25 41 GLN B C 1
ATOM 1566 O O . GLN B 1 41 ? -6.941 13.984 1.145 1 96.25 41 GLN B O 1
ATOM 1571 N N . LEU B 1 42 ? -7.09 16.156 1.238 1 95.25 42 LEU B N 1
ATOM 1572 C CA . LEU B 1 42 ? -5.703 16.406 0.852 1 95.25 42 LEU B CA 1
ATOM 1573 C C . LEU B 1 42 ? -4.895 16.922 2.033 1 95.25 42 LEU B C 1
ATOM 1575 O O . LEU B 1 42 ? -5.188 18 2.566 1 95.25 42 LEU B O 1
ATOM 1579 N N . LEU B 1 43 ? -3.938 16.109 2.525 1 96 43 LEU B N 1
ATOM 1580 C CA . LEU B 1 43 ? -3.068 16.5 3.633 1 96 43 LEU B CA 1
ATOM 1581 C C . LEU B 1 43 ? -1.639 16.719 3.152 1 96 43 LEU B C 1
ATOM 1583 O O . LEU B 1 43 ? -1.021 15.797 2.598 1 96 43 LEU B O 1
ATOM 1587 N N . LEU B 1 44 ? -1.073 17.922 3.344 1 94.06 44 LEU B N 1
ATOM 1588 C CA . LEU B 1 44 ? 0.245 18.266 2.822 1 94.06 44 LEU B CA 1
ATOM 1589 C C . LEU B 1 44 ? 1.114 18.875 3.912 1 94.06 44 LEU B C 1
ATOM 1591 O O . LEU B 1 44 ? 0.601 19.344 4.93 1 94.06 44 LEU B O 1
ATOM 1595 N N . SER B 1 45 ? 2.502 18.75 3.818 1 89.75 45 SER B N 1
ATOM 1596 C CA . SER B 1 45 ? 3.426 19.422 4.73 1 89.75 45 SER B CA 1
ATOM 1597 C C . SER B 1 45 ? 3.557 20.906 4.398 1 89.75 45 SER B C 1
ATOM 1599 O O . SER B 1 45 ? 4.062 21.688 5.207 1 89.75 45 SER B O 1
ATOM 1601 N N . THR B 1 46 ? 3.623 21.297 3.104 1 72 46 THR B N 1
ATOM 1602 C CA . THR B 1 46 ? 3.818 22.703 2.768 1 72 46 THR B CA 1
ATOM 1603 C C . THR B 1 46 ? 2.484 23.438 2.736 1 72 46 THR B C 1
ATOM 1605 O O . THR B 1 46 ? 1.422 22.812 2.729 1 72 46 THR B O 1
ATOM 1608 N N . THR B 1 47 ? 2.66 24.766 2.902 1 55.81 47 THR B N 1
ATOM 1609 C CA . THR B 1 47 ? 1.657 25.828 2.939 1 55.81 47 THR B CA 1
ATOM 1610 C C . THR B 1 47 ? 0.795 25.797 1.681 1 55.81 47 THR B C 1
ATOM 1612 O O . THR B 1 47 ? 1.206 25.266 0.652 1 55.81 47 THR B O 1
ATOM 1615 N N . PRO B 1 48 ? -0.387 26.344 1.771 1 52.16 48 PRO B N 1
ATOM 1616 C CA . PRO B 1 48 ? -1.51 26.531 0.852 1 52.16 48 PRO B CA 1
ATOM 1617 C C . PRO B 1 48 ? -1.06 26.938 -0.552 1 52.16 48 PRO B C 1
ATOM 1619 O O . PRO B 1 48 ? -1.864 26.938 -1.486 1 52.16 48 PRO B O 1
ATOM 1622 N N . GLN B 1 49 ? 0.083 27.469 -0.671 1 49.81 49 GLN B N 1
ATOM 1623 C CA . GLN B 1 49 ? 0.349 27.922 -2.033 1 49.81 49 GLN B CA 1
ATOM 1624 C C . GLN B 1 49 ? 0.167 26.781 -3.035 1 49.81 49 GLN B C 1
ATOM 1626 O O . GLN B 1 49 ? -0.265 27 -4.168 1 49.81 49 GLN B O 1
ATOM 1631 N N . SER B 1 50 ? 0.492 25.562 -2.58 1 53.88 50 SER B N 1
ATOM 1632 C CA . SER B 1 50 ? 0.284 24.391 -3.414 1 53.88 50 SER B CA 1
ATOM 1633 C C . SER B 1 50 ? -1.196 24.172 -3.715 1 53.88 50 SER B C 1
ATOM 1635 O O . SER B 1 50 ? -1.552 23.375 -4.574 1 53.88 50 SER B O 1
ATOM 1637 N N . LEU B 1 51 ? -1.956 25.031 -3.039 1 58.41 51 LEU B N 1
ATOM 1638 C CA . LEU B 1 51 ? -3.412 25 -3.123 1 58.41 51 LEU B CA 1
ATOM 1639 C C . LEU B 1 51 ? -3.883 25.453 -4.508 1 58.41 51 LEU B C 1
ATOM 1641 O O . LEU B 1 51 ? -4.965 25.062 -4.949 1 58.41 51 LEU B O 1
ATOM 1645 N N . ASN B 1 52 ? -2.98 26.172 -5.215 1 62.06 52 ASN B N 1
ATOM 1646 C CA . ASN B 1 52 ? -3.465 26.672 -6.496 1 62.06 52 ASN B CA 1
ATOM 1647 C C . ASN B 1 52 ? -3.674 25.547 -7.496 1 62.06 52 ASN B C 1
ATOM 1649 O O . ASN B 1 52 ? -4.457 25.672 -8.438 1 62.06 52 ASN B O 1
ATOM 1653 N N . HIS B 1 53 ? -3.164 24.453 -7.242 1 71.56 53 HIS B N 1
ATOM 1654 C CA . HIS B 1 53 ? -3.268 23.359 -8.211 1 71.56 53 HIS B CA 1
ATOM 1655 C C . HIS B 1 53 ? -4.27 22.312 -7.75 1 71.56 53 HIS B C 1
ATOM 1657 O O . HIS B 1 53 ? -4.367 21.234 -8.344 1 71.56 53 HIS B O 1
ATOM 1663 N N . THR B 1 54 ? -5.023 22.703 -6.73 1 83.88 54 THR B N 1
ATOM 1664 C CA . THR B 1 54 ? -6.004 21.766 -6.207 1 83.88 54 THR B CA 1
ATOM 1665 C C . THR B 1 54 ? -7.305 22.469 -5.844 1 83.88 54 THR B C 1
ATOM 1667 O O . THR B 1 54 ? -7.695 22.5 -4.676 1 83.88 54 THR B O 1
ATOM 1670 N N . PRO B 1 55 ? -7.961 22.984 -6.895 1 80.19 55 PRO B N 1
ATOM 1671 C CA . PRO B 1 55 ? -9.188 23.734 -6.605 1 80.19 55 PRO B CA 1
ATOM 1672 C C . PRO B 1 55 ? -10.227 22.906 -5.867 1 80.19 55 PRO B C 1
ATOM 1674 O O . PRO B 1 55 ? -10.461 21.75 -6.215 1 80.19 55 PRO B O 1
ATOM 1677 N N . GLY B 1 56 ? -10.758 23.547 -4.82 1 85.94 56 GLY B N 1
ATOM 1678 C CA . GLY B 1 56 ? -11.859 22.938 -4.094 1 85.94 56 GLY B CA 1
ATOM 1679 C C . GLY B 1 56 ? -11.414 21.891 -3.096 1 85.94 56 GLY B C 1
ATOM 1680 O O . GLY B 1 56 ? -12.227 21.328 -2.365 1 85.94 56 GLY B O 1
ATOM 1681 N N . ALA B 1 57 ? -10.125 21.672 -3.064 1 87.44 57 ALA B N 1
ATOM 1682 C CA . ALA B 1 57 ? -9.625 20.625 -2.186 1 87.44 57 ALA B CA 1
ATOM 1683 C C . ALA B 1 57 ? -9.852 20.969 -0.719 1 87.44 57 ALA B C 1
ATOM 1685 O O . ALA B 1 57 ? -9.688 22.141 -0.323 1 87.44 57 ALA B O 1
ATOM 1686 N N . VAL B 1 58 ? -10.203 20.016 0.115 1 86.5 58 VAL B N 1
ATOM 1687 C CA . VAL B 1 58 ? -10.172 20.125 1.57 1 86.5 58 VAL B CA 1
ATOM 1688 C C . VAL B 1 58 ? -8.75 19.875 2.072 1 86.5 58 VAL B C 1
ATOM 1690 O O . VAL B 1 58 ? -8.297 18.719 2.104 1 86.5 58 VAL B O 1
ATOM 1693 N N . HIS B 1 59 ? -8.141 20.984 2.49 1 88.81 59 HIS B N 1
ATOM 1694 C CA . HIS B 1 59 ? -6.723 20.891 2.838 1 88.81 59 HIS B CA 1
ATOM 1695 C C . HIS B 1 59 ? -6.527 20.875 4.352 1 88.81 59 HIS B C 1
ATOM 1697 O O . HIS B 1 59 ? -7.215 21.594 5.078 1 88.81 59 HIS B O 1
ATOM 1703 N N . SER B 1 60 ? -5.633 20.031 4.785 1 91.81 60 SER B N 1
ATOM 1704 C CA . SER B 1 60 ? -5.141 20.016 6.156 1 91.81 60 SER B CA 1
ATOM 1705 C C . SER B 1 60 ? -3.641 19.75 6.207 1 91.81 60 SER B C 1
ATOM 1707 O O . SER B 1 60 ? -3.064 19.25 5.238 1 91.81 60 SER B O 1
ATOM 1709 N N . ALA B 1 61 ? -3.035 20.156 7.32 1 93.69 61 ALA B N 1
ATOM 1710 C CA . ALA B 1 61 ? -1.634 19.797 7.512 1 93.69 61 ALA B CA 1
ATOM 1711 C C . ALA B 1 61 ? -1.479 18.297 7.734 1 93.69 61 ALA B C 1
ATOM 1713 O O . ALA B 1 61 ? -2.287 17.672 8.43 1 93.69 61 ALA B O 1
ATOM 1714 N N . ALA B 1 62 ? -0.453 17.719 7.188 1 95.69 62 ALA B N 1
ATOM 1715 C CA . ALA B 1 62 ? -0.22 16.281 7.309 1 95.69 62 ALA B CA 1
ATOM 1716 C C . ALA B 1 62 ? 0.407 15.938 8.656 1 95.69 62 ALA B C 1
ATOM 1718 O O . ALA B 1 62 ? 1.425 15.242 8.719 1 95.69 62 ALA B O 1
ATOM 1719 N N . THR B 1 63 ? -0.202 16.469 9.703 1 95.25 63 THR B N 1
ATOM 1720 C CA . THR B 1 63 ? 0.202 16.062 11.047 1 95.25 63 THR B CA 1
ATOM 1721 C C . THR B 1 63 ? -0.322 14.672 11.383 1 95.25 63 THR B C 1
ATOM 1723 O O . THR B 1 63 ? -1.229 14.172 10.711 1 95.25 63 THR B O 1
ATOM 1726 N N . ARG B 1 64 ? 0.298 14.07 12.352 1 95.69 64 ARG B N 1
ATOM 1727 C CA . ARG B 1 64 ? -0.177 12.758 12.766 1 95.69 64 ARG B CA 1
ATOM 1728 C C . ARG B 1 64 ? -1.673 12.781 13.062 1 95.69 64 ARG B C 1
ATOM 1730 O O . ARG B 1 64 ? -2.422 11.93 12.586 1 95.69 64 ARG B O 1
ATOM 1737 N N . ALA B 1 65 ? -2.086 13.75 13.93 1 95.81 65 ALA B N 1
ATOM 1738 C CA . ALA B 1 65 ? -3.482 13.844 14.352 1 95.81 65 ALA B CA 1
ATOM 1739 C C . ALA B 1 65 ? -4.41 13.953 13.148 1 95.81 65 ALA B C 1
ATOM 1741 O O . ALA B 1 65 ? -5.406 13.234 13.055 1 95.81 65 ALA B O 1
ATOM 1742 N N . ASN B 1 66 ? -4.074 14.836 12.203 1 96.44 66 ASN B N 1
ATOM 1743 C CA . ASN B 1 66 ? -4.922 15.047 11.031 1 96.44 66 ASN B CA 1
ATOM 1744 C C . ASN B 1 66 ? -4.969 13.805 10.148 1 96.44 66 ASN B C 1
ATOM 1746 O O . ASN B 1 66 ? -6.02 13.469 9.602 1 96.44 66 ASN B O 1
ATOM 1750 N N . ILE B 1 67 ? -3.809 13.141 9.945 1 97.12 67 ILE B N 1
ATOM 1751 C CA . ILE B 1 67 ? -3.752 11.938 9.117 1 97.12 67 ILE B CA 1
ATOM 1752 C C . ILE B 1 67 ? -4.613 10.844 9.742 1 97.12 67 ILE B C 1
ATOM 1754 O O . ILE B 1 67 ? -5.48 10.273 9.078 1 97.12 67 ILE B O 1
ATOM 1758 N N . VAL B 1 68 ? -4.383 10.625 11.016 1 96.19 68 VAL B N 1
ATOM 1759 C CA . VAL B 1 68 ? -5.098 9.547 11.703 1 96.19 68 VAL B CA 1
ATOM 1760 C C . VAL B 1 68 ? -6.594 9.852 11.719 1 96.19 68 VAL B C 1
ATOM 1762 O O . VAL B 1 68 ? -7.414 8.977 11.43 1 96.19 68 VAL B O 1
ATOM 1765 N N . ASP B 1 69 ? -6.945 11.078 12.008 1 97.06 69 ASP B N 1
ATOM 1766 C CA . ASP B 1 69 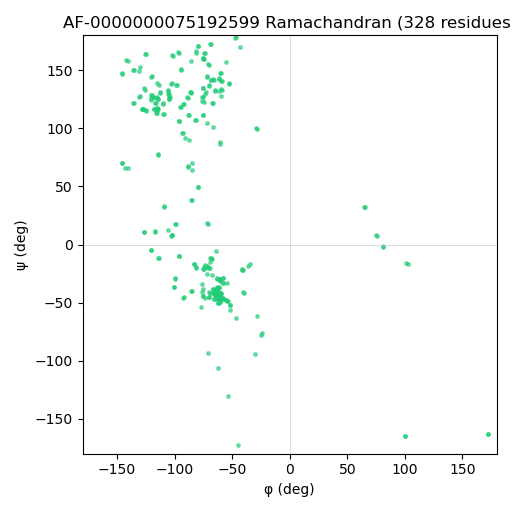? -8.352 11.477 12.031 1 97.06 69 ASP B CA 1
ATOM 1767 C C . ASP B 1 69 ? -8.992 11.281 10.656 1 97.06 69 ASP B C 1
ATOM 1769 O O . ASP B 1 69 ? -10.133 10.82 10.555 1 97.06 69 ASP B O 1
ATOM 1773 N N . SER B 1 70 ? -8.297 11.688 9.656 1 97.31 70 SER B N 1
ATOM 1774 C CA . SER B 1 70 ? -8.812 11.547 8.305 1 97.31 70 SER B CA 1
ATOM 1775 C C . SER B 1 70 ? -9.016 10.078 7.941 1 97.31 70 SER B C 1
ATOM 1777 O O . SER B 1 70 ? -10.031 9.719 7.336 1 97.31 70 SER B O 1
ATOM 1779 N N . LEU B 1 71 ? -8.062 9.266 8.281 1 96.69 71 LEU B N 1
ATOM 1780 C CA . LEU B 1 71 ? -8.156 7.844 7.977 1 96.69 71 LEU B CA 1
ATOM 1781 C C . LEU B 1 71 ? -9.297 7.191 8.75 1 96.69 71 LEU B C 1
ATOM 1783 O O . LEU B 1 71 ? -10.094 6.438 8.18 1 96.69 71 LEU B O 1
ATOM 1787 N N . ILE B 1 72 ? -9.375 7.477 10.055 1 95.56 72 ILE B N 1
ATOM 1788 C CA . ILE B 1 72 ? -10.453 6.938 10.875 1 95.56 72 ILE B CA 1
ATOM 1789 C C . ILE B 1 72 ? -11.797 7.445 10.359 1 95.56 72 ILE B C 1
ATOM 1791 O O . ILE B 1 72 ? -12.789 6.711 10.367 1 95.56 72 ILE B O 1
ATOM 1795 N N . GLY B 1 73 ? -11.805 8.672 9.914 1 96.56 73 GLY B N 1
ATOM 1796 C CA . GLY B 1 73 ? -13.016 9.281 9.375 1 96.56 73 GLY B CA 1
ATOM 1797 C C . GLY B 1 73 ? -13.594 8.516 8.203 1 96.56 73 GLY B C 1
ATOM 1798 O O . GLY B 1 73 ? -14.805 8.562 7.965 1 96.56 73 GLY B O 1
ATOM 1799 N N . LEU B 1 74 ? -12.781 7.824 7.438 1 95.56 74 LEU B N 1
ATOM 1800 C CA . LEU B 1 74 ? -13.258 7.031 6.312 1 95.56 74 LEU B CA 1
ATOM 1801 C C . LEU B 1 74 ? -14.219 5.949 6.785 1 95.56 74 LEU B C 1
ATOM 1803 O O . LEU B 1 74 ? -15.125 5.551 6.043 1 95.56 74 LEU B O 1
ATOM 1807 N N . SER B 1 75 ? -14.039 5.434 8.016 1 93.5 75 SER B N 1
ATOM 1808 C CA . SER B 1 75 ? -14.867 4.348 8.531 1 93.5 75 SER B CA 1
ATOM 1809 C C . SER B 1 75 ? -16.188 4.875 9.07 1 93.5 75 SER B C 1
ATOM 1811 O O . SER B 1 75 ? -17.156 4.117 9.219 1 93.5 75 SER B O 1
ATOM 1813 N N . THR B 1 76 ? -16.266 6.172 9.391 1 94.31 76 THR B N 1
ATOM 1814 C CA . THR B 1 76 ? -17.438 6.699 10.078 1 94.31 76 THR B CA 1
ATOM 1815 C C . THR B 1 76 ? -18.203 7.672 9.188 1 94.31 76 THR B C 1
ATOM 1817 O O . THR B 1 76 ? -19.297 8.094 9.531 1 94.31 76 THR B O 1
ATOM 1820 N N . ASP B 1 77 ? -17.547 8.047 8.055 1 94.38 77 ASP B N 1
ATOM 1821 C CA . ASP B 1 77 ? -18.172 9.016 7.172 1 94.38 77 ASP B CA 1
ATOM 1822 C C . ASP B 1 77 ? -19.422 8.438 6.523 1 94.38 77 ASP B C 1
ATOM 1824 O O . ASP B 1 77 ? -19.344 7.512 5.711 1 94.38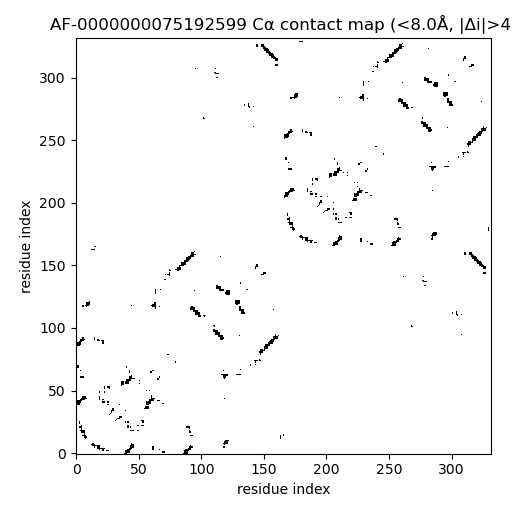 77 ASP B O 1
ATOM 1828 N N . ASP B 1 78 ? -20.562 9.016 6.676 1 93.12 78 ASP B N 1
ATOM 1829 C CA . ASP B 1 78 ? -21.844 8.516 6.191 1 93.12 78 ASP B CA 1
ATOM 1830 C C . ASP B 1 78 ? -21.984 8.719 4.684 1 93.12 78 ASP B C 1
ATOM 1832 O O . ASP B 1 78 ? -22.828 8.094 4.039 1 93.12 78 ASP B O 1
ATOM 1836 N N . ALA B 1 79 ? -21.234 9.602 4.168 1 93.19 79 ALA B N 1
ATOM 1837 C CA . ALA B 1 79 ? -21.266 9.844 2.727 1 93.19 79 ALA B CA 1
ATOM 1838 C C . ALA B 1 79 ? -20.641 8.688 1.956 1 93.19 79 ALA B C 1
ATOM 1840 O O . ALA B 1 79 ? -20.828 8.57 0.743 1 93.19 79 ALA B O 1
ATOM 1841 N N . ILE B 1 80 ? -19.844 7.906 2.646 1 94.06 80 ILE B N 1
ATOM 1842 C CA . ILE B 1 80 ? -19.25 6.727 2.029 1 94.06 80 ILE B CA 1
ATOM 1843 C C . ILE B 1 80 ? -20.188 5.531 2.189 1 94.06 80 ILE B C 1
ATOM 1845 O O . ILE B 1 80 ? -20.438 5.078 3.309 1 94.06 80 ILE B O 1
ATOM 1849 N N . GLY B 1 81 ? -20.703 5.137 1.088 1 91.12 81 GLY B N 1
ATOM 1850 C CA . GLY B 1 81 ? -21.578 3.973 1.104 1 91.12 81 GLY B CA 1
ATOM 1851 C C . GLY B 1 81 ? -20.828 2.658 1.153 1 91.12 81 GLY B C 1
ATOM 1852 O O . GLY B 1 81 ? -19.609 2.631 0.979 1 91.12 81 GLY B O 1
ATOM 1853 N N . LYS B 1 82 ? -21.672 1.636 1.368 1 86.5 82 LYS B N 1
ATOM 1854 C CA . LYS B 1 82 ? -21.062 0.303 1.335 1 86.5 82 LYS B CA 1
ATOM 1855 C C . LYS B 1 82 ? -20.531 -0.025 -0.055 1 86.5 82 LYS B C 1
ATOM 1857 O O . LYS B 1 82 ? -21.172 0.275 -1.062 1 86.5 82 LYS B O 1
ATOM 1862 N N . ASP B 1 83 ? -19.359 -0.509 -0.226 1 80.81 83 ASP B N 1
ATOM 1863 C CA . ASP B 1 83 ? -18.688 -1.003 -1.427 1 80.81 83 ASP B CA 1
ATOM 1864 C C . ASP B 1 83 ? -18.234 0.152 -2.32 1 80.81 83 ASP B C 1
ATOM 1866 O O . ASP B 1 83 ? -17.938 -0.05 -3.496 1 80.81 83 ASP B O 1
ATOM 1870 N N . ASP B 1 84 ? -18.406 1.485 -1.731 1 89 84 ASP B N 1
ATOM 1871 C CA . ASP B 1 84 ? -17.734 2.572 -2.434 1 89 84 ASP B CA 1
ATOM 1872 C C . ASP B 1 84 ? -16.219 2.35 -2.471 1 89 84 ASP B C 1
ATOM 1874 O O . ASP B 1 84 ? -15.656 1.731 -1.566 1 89 84 ASP B O 1
ATOM 1878 N N . ASN B 1 85 ? -15.625 2.805 -3.525 1 90.62 85 ASN B N 1
ATOM 1879 C CA . ASN B 1 85 ? -14.172 2.709 -3.609 1 90.62 85 ASN B CA 1
ATOM 1880 C C . ASN B 1 85 ? -13.492 3.75 -2.727 1 90.62 85 ASN B C 1
ATOM 1882 O O . ASN B 1 85 ? -13.867 4.922 -2.734 1 90.62 85 ASN B O 1
ATOM 1886 N N . ILE B 1 86 ? -12.625 3.271 -1.913 1 94.56 86 ILE B N 1
ATOM 1887 C CA . ILE B 1 86 ? -11.844 4.148 -1.044 1 94.56 86 ILE B CA 1
ATOM 1888 C C . ILE B 1 86 ? -10.375 4.109 -1.454 1 94.56 86 ILE B C 1
ATOM 1890 O O . ILE B 1 86 ? -9.82 3.037 -1.703 1 94.56 86 ILE B O 1
ATOM 1894 N N . LEU B 1 87 ? -9.727 5.258 -1.629 1 96.56 87 LEU B N 1
ATOM 1895 C CA . LEU B 1 87 ? -8.312 5.371 -1.97 1 96.56 87 LEU B CA 1
ATOM 1896 C C . LEU B 1 87 ? -7.539 6.047 -0.845 1 96.56 87 LEU B C 1
ATOM 1898 O O . LEU B 1 87 ? -7.941 7.105 -0.353 1 96.56 87 LEU B O 1
ATOM 1902 N N . ILE B 1 88 ? -6.496 5.406 -0.403 1 96.94 88 ILE B N 1
ATOM 1903 C CA . ILE B 1 88 ? -5.531 5.988 0.524 1 96.94 88 ILE B CA 1
ATOM 1904 C C . ILE B 1 88 ? -4.168 6.105 -0.154 1 96.94 88 ILE B C 1
ATOM 1906 O O . ILE B 1 88 ? -3.605 5.105 -0.607 1 96.94 88 ILE B O 1
ATOM 1910 N N . PHE B 1 89 ? -3.709 7.309 -0.289 1 97.56 89 PHE B N 1
ATOM 1911 C CA . PHE B 1 89 ? -2.424 7.582 -0.922 1 97.56 89 PHE B CA 1
ATOM 1912 C C . PHE B 1 89 ? -1.483 8.289 0.046 1 97.56 89 PHE B C 1
ATOM 1914 O O . PHE B 1 89 ? -1.87 9.266 0.694 1 97.56 89 PHE B O 1
ATOM 1921 N N . PHE B 1 90 ? -0.284 7.777 0.189 1 96.88 90 PHE B N 1
ATOM 1922 C CA . PHE B 1 90 ? 0.749 8.391 1.015 1 96.88 90 PHE B CA 1
ATOM 1923 C C . PHE B 1 90 ? 2.061 8.5 0.246 1 96.88 90 PHE B C 1
ATOM 1925 O O . PHE B 1 90 ? 2.52 7.527 -0.354 1 96.88 90 PHE B O 1
ATOM 1932 N N . SER B 1 91 ? 2.58 9.672 0.227 1 95 91 SER B N 1
ATOM 1933 C CA . SER B 1 91 ? 3.936 9.922 -0.256 1 95 91 SER B CA 1
ATOM 1934 C C . SER B 1 91 ? 4.754 10.703 0.767 1 95 91 SER B C 1
ATOM 1936 O O . SER B 1 91 ? 4.375 11.805 1.156 1 95 91 SER B O 1
ATOM 1938 N N . GLY B 1 92 ? 5.773 10.195 1.294 1 92.31 92 GLY B N 1
ATOM 1939 C CA . GLY B 1 92 ? 6.598 10.812 2.322 1 92.31 92 GLY B CA 1
ATOM 1940 C C . GLY B 1 92 ? 7.641 9.867 2.896 1 92.31 92 GLY B C 1
ATOM 1941 O O . GLY B 1 92 ? 8.031 8.898 2.248 1 92.31 92 GLY B O 1
ATOM 1942 N N . HIS B 1 93 ? 8.188 10.234 4.062 1 88.94 93 HIS B N 1
ATOM 1943 C CA . HIS B 1 93 ? 9.164 9.383 4.734 1 88.94 93 HIS B CA 1
ATOM 1944 C C . HIS B 1 93 ? 8.484 8.188 5.402 1 88.94 93 HIS B C 1
ATOM 1946 O O . HIS B 1 93 ? 7.414 8.336 5.996 1 88.94 93 HIS B O 1
ATOM 1952 N N . GLY B 1 94 ? 9.062 7.051 5.211 1 86.88 94 GLY B N 1
ATOM 1953 C CA . GLY B 1 94 ? 8.797 5.898 6.055 1 86.88 94 GLY B CA 1
ATOM 1954 C C . GLY B 1 94 ? 9.883 5.648 7.086 1 86.88 94 GLY B C 1
ATOM 1955 O O . GLY B 1 94 ? 10.945 6.262 7.031 1 86.88 94 GLY B O 1
ATOM 1956 N N . ALA B 1 95 ? 9.547 4.852 8.133 1 81.75 95 ALA B N 1
ATOM 1957 C CA . ALA B 1 95 ? 10.516 4.473 9.164 1 81.75 95 ALA B CA 1
ATOM 1958 C C . ALA B 1 95 ? 10.406 2.986 9.492 1 81.75 95 ALA B C 1
ATOM 1960 O O . ALA B 1 95 ? 9.367 2.361 9.25 1 81.75 95 ALA B O 1
ATOM 1961 N N . VAL B 1 96 ? 11.516 2.459 9.867 1 76.62 96 VAL B N 1
ATOM 1962 C CA . VAL B 1 96 ? 11.555 1.08 10.352 1 76.62 96 VAL B CA 1
ATOM 1963 C C . VAL B 1 96 ? 12.094 1.045 11.773 1 76.62 96 VAL B C 1
ATOM 1965 O O . VAL B 1 96 ? 13.109 1.677 12.086 1 76.62 96 VAL B O 1
ATOM 1968 N N . TYR B 1 97 ? 11.297 0.462 12.578 1 74.44 97 TYR B N 1
ATOM 1969 C CA . TYR B 1 97 ? 11.703 0.302 13.969 1 74.44 97 TYR B CA 1
ATOM 1970 C C . TYR B 1 97 ? 11.906 -1.169 14.312 1 74.44 97 TYR B C 1
ATOM 1972 O O . TYR B 1 97 ? 11.164 -2.031 13.836 1 74.44 97 TYR B O 1
ATOM 1980 N N . GLU B 1 98 ? 12.977 -1.438 15.047 1 70.62 98 GLU B N 1
ATOM 1981 C CA . GLU B 1 98 ? 13.18 -2.799 15.531 1 70.62 98 GLU B CA 1
ATOM 1982 C C . GLU B 1 98 ? 12.227 -3.125 16.672 1 70.62 98 GLU B C 1
ATOM 1984 O O . GLU B 1 98 ? 11.969 -2.279 17.531 1 70.62 98 GLU B O 1
ATOM 1989 N N . CYS B 1 99 ? 11.422 -4.176 16.516 1 60.22 99 CYS B N 1
ATOM 1990 C CA . CYS B 1 99 ? 10.539 -4.621 17.594 1 60.22 99 CYS B CA 1
ATOM 1991 C C . CYS B 1 99 ? 11.227 -5.668 18.469 1 60.22 99 CYS B C 1
ATOM 1993 O O . CYS B 1 99 ? 11.695 -6.691 17.969 1 60.22 99 CYS B O 1
ATOM 1995 N N . LYS B 1 100 ? 11.93 -5.27 19.578 1 51 100 LYS B N 1
ATOM 1996 C CA . LYS B 1 100 ? 12.547 -6.27 20.438 1 51 100 LYS B CA 1
ATOM 1997 C C . LYS B 1 100 ? 11.539 -7.336 20.859 1 51 100 LYS B C 1
ATOM 1999 O O . LYS B 1 100 ? 11.906 -8.484 21.094 1 51 100 LYS B O 1
ATOM 2004 N N . ASP B 1 101 ? 10.445 -7 21.469 1 43.59 101 ASP B N 1
ATOM 2005 C CA . ASP B 1 101 ? 9.656 -7.871 22.344 1 43.59 101 ASP B CA 1
ATOM 2006 C C . ASP B 1 101 ? 8.859 -8.891 21.531 1 43.59 101 ASP B C 1
ATOM 2008 O O . ASP B 1 101 ? 8.109 -9.688 22.094 1 43.59 101 ASP B O 1
ATOM 2012 N N . PHE B 1 102 ? 8.297 -8.586 20.375 1 38.62 102 PHE B N 1
ATOM 2013 C CA . PHE B 1 102 ? 7.07 -9.336 20.125 1 38.62 102 PHE B CA 1
ATOM 2014 C C . PHE B 1 102 ? 7.363 -10.828 20.047 1 38.62 102 PHE B C 1
ATOM 2016 O O . PHE B 1 102 ? 6.703 -11.633 20.703 1 38.62 102 PHE B O 1
ATOM 2023 N N . TYR B 1 103 ? 7.316 -11.438 18.688 1 37.47 103 TYR B N 1
ATOM 2024 C CA . TYR B 1 103 ? 7.109 -12.883 18.672 1 37.47 103 TYR B CA 1
ATOM 2025 C C . TYR B 1 103 ? 8.305 -13.609 19.266 1 37.47 103 TYR B C 1
ATOM 2027 O O . TYR B 1 103 ? 9.445 -13.367 18.875 1 37.47 103 TYR B O 1
ATOM 2035 N N . PRO B 1 104 ? 8.156 -14.055 20.594 1 35.44 104 PRO B N 1
ATOM 2036 C CA . PRO B 1 104 ? 9.141 -14.969 21.172 1 35.44 104 PRO B CA 1
ATOM 2037 C C . PRO B 1 104 ? 9.594 -16.047 20.188 1 35.44 104 PRO B C 1
ATOM 2039 O O . PRO B 1 104 ? 10.141 -17.062 20.594 1 35.44 104 PRO B O 1
ATOM 2042 N N . THR B 1 105 ? 8.82 -16.375 19.141 1 33.59 105 THR B N 1
ATOM 2043 C CA . THR B 1 105 ? 9.422 -17.625 18.688 1 33.59 105 THR B CA 1
ATOM 2044 C C . THR B 1 105 ? 10.945 -17.516 18.641 1 33.59 105 THR B C 1
ATOM 2046 O O . THR B 1 105 ? 11.492 -16.422 18.734 1 33.59 105 THR B O 1
ATOM 2049 N N . GLY B 1 106 ? 11.711 -18.594 18.062 1 33.69 106 GLY B N 1
ATOM 2050 C CA . GLY B 1 106 ? 13.125 -18.922 18.188 1 33.69 106 GLY B CA 1
ATOM 2051 C C . GLY B 1 106 ? 14.031 -17.719 18.016 1 33.69 106 GLY B C 1
ATOM 2052 O O . GLY B 1 106 ? 13.547 -16.609 17.781 1 33.69 106 GLY B O 1
ATOM 2053 N N . PRO B 1 107 ? 15.367 -18 18.156 1 35.12 107 PRO B N 1
ATOM 2054 C CA . PRO B 1 107 ? 16.438 -17.016 18.234 1 35.12 107 PRO B CA 1
ATOM 2055 C C . PRO B 1 107 ? 16.109 -15.734 17.453 1 35.12 107 PRO B C 1
ATOM 2057 O O . PRO B 1 107 ? 16.234 -14.633 18 1 35.12 107 PRO B O 1
ATOM 2060 N N . ALA B 1 108 ? 16.547 -15.562 16.109 1 34.56 108 ALA B N 1
ATOM 2061 C CA . ALA B 1 108 ? 17.094 -14.492 15.281 1 34.56 108 ALA B CA 1
ATOM 2062 C C . ALA B 1 108 ? 16.016 -13.5 14.883 1 34.56 108 ALA B C 1
ATOM 2064 O O . ALA B 1 108 ? 16.281 -12.523 14.172 1 34.56 108 ALA B O 1
ATOM 2065 N N . ARG B 1 109 ? 14.734 -13.742 14.43 1 39.97 109 ARG B N 1
ATOM 2066 C CA . ARG B 1 109 ? 14.266 -12.742 13.469 1 39.97 109 ARG B CA 1
ATOM 2067 C C . ARG B 1 109 ? 13.68 -11.531 14.188 1 39.97 109 ARG B C 1
ATOM 2069 O O . ARG B 1 109 ? 12.648 -11.633 14.852 1 39.97 109 ARG B O 1
ATOM 2076 N N . ARG B 1 110 ? 14.398 -10.633 14.891 1 50.97 110 ARG B N 1
ATOM 2077 C CA . ARG B 1 110 ? 14.008 -9.312 15.359 1 50.97 110 ARG B CA 1
ATOM 2078 C C . ARG B 1 110 ? 12.953 -8.695 14.453 1 50.97 110 ARG B C 1
ATOM 2080 O O . ARG B 1 110 ? 13.148 -8.594 13.234 1 50.97 110 ARG B O 1
ATOM 2087 N N . GLY B 1 111 ? 11.656 -8.797 14.898 1 58.62 111 GLY B N 1
ATOM 2088 C CA . GLY B 1 111 ? 10.594 -8.281 14.055 1 58.62 111 GLY B CA 1
ATOM 2089 C C . GLY B 1 111 ? 10.711 -6.789 13.789 1 58.62 111 GLY B C 1
ATOM 2090 O O . GLY B 1 111 ? 11.414 -6.078 14.508 1 58.62 111 GLY B O 1
ATOM 2091 N N . THR B 1 112 ? 10.609 -6.305 12.625 1 66.94 112 THR B N 1
ATOM 2092 C CA . THR B 1 112 ? 10.641 -4.891 12.266 1 66.94 112 THR B CA 1
ATOM 2093 C C . THR B 1 112 ? 9.227 -4.352 12.078 1 66.94 112 THR B C 1
ATOM 2095 O O . THR B 1 112 ? 8.305 -5.109 11.758 1 66.94 112 THR B O 1
ATOM 2098 N N . ILE B 1 113 ? 9.016 -3.102 12.648 1 71.06 113 ILE B N 1
ATOM 2099 C CA . ILE B 1 113 ? 7.789 -2.346 12.414 1 71.06 113 ILE B CA 1
ATOM 2100 C C . ILE B 1 113 ? 8.062 -1.2 11.445 1 71.06 113 ILE B C 1
ATOM 2102 O O . ILE B 1 113 ? 9.047 -0.472 11.594 1 71.06 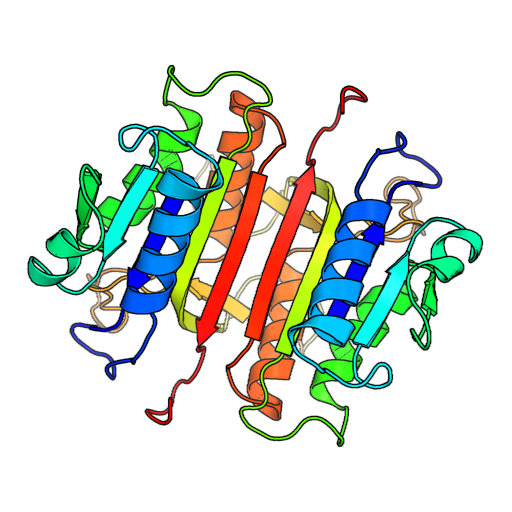113 ILE B O 1
ATOM 2106 N N . GLU B 1 114 ? 7.246 -1.188 10.43 1 78.62 114 GLU B N 1
ATOM 2107 C CA . GLU B 1 114 ? 7.324 -0.064 9.508 1 78.62 114 GLU B CA 1
ATOM 2108 C C . GLU B 1 114 ? 6.312 1.019 9.867 1 78.62 114 GLU B C 1
ATOM 2110 O O . GLU B 1 114 ? 5.281 0.733 10.484 1 78.62 114 GLU B O 1
ATOM 2115 N N . ALA B 1 115 ? 6.641 2.219 9.555 1 85.44 115 ALA B N 1
ATOM 2116 C CA . ALA B 1 115 ? 5.746 3.318 9.898 1 85.44 115 ALA B CA 1
ATOM 2117 C C . ALA B 1 115 ? 5.789 4.418 8.844 1 85.44 115 ALA B C 1
ATOM 2119 O O . ALA B 1 115 ? 6.801 4.59 8.164 1 85.44 115 ALA B O 1
ATOM 2120 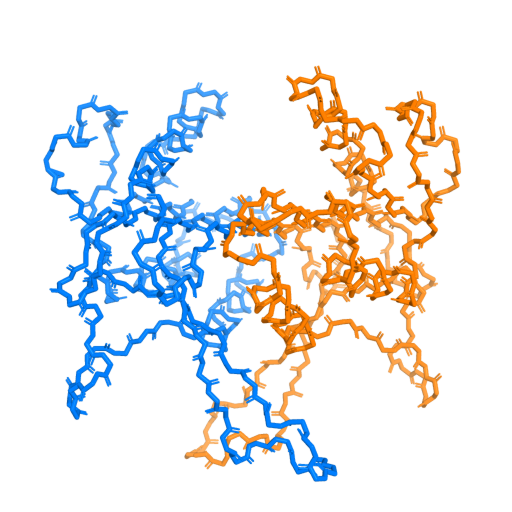N N . LEU B 1 116 ? 4.625 5.09 8.641 1 91.19 116 LEU B N 1
ATOM 2121 C CA . LEU B 1 116 ? 4.527 6.324 7.871 1 91.19 116 LEU B CA 1
ATOM 2122 C C . LEU B 1 116 ? 4.828 7.535 8.742 1 91.19 116 LEU B C 1
ATOM 2124 O O . LEU B 1 116 ? 4.27 7.672 9.836 1 91.19 116 LEU B O 1
ATOM 2128 N N . CYS B 1 117 ? 5.672 8.406 8.312 1 91.75 117 CYS B N 1
ATOM 2129 C CA . CYS B 1 117 ? 6.098 9.539 9.133 1 91.75 117 CYS B CA 1
ATOM 2130 C C . CYS B 1 117 ? 5.254 10.773 8.828 1 91.75 117 CYS B C 1
ATOM 2132 O O . CYS B 1 117 ? 5.223 11.25 7.695 1 91.75 117 CYS B O 1
ATOM 2134 N N . PRO B 1 118 ? 4.539 11.281 9.828 1 94.56 118 PRO B N 1
ATOM 2135 C CA . PRO B 1 118 ? 3.844 12.562 9.656 1 94.56 118 PRO B CA 1
ATOM 2136 C C . PRO B 1 118 ? 4.793 13.758 9.672 1 94.56 118 PRO B C 1
ATOM 2138 O O . PRO B 1 118 ? 5.965 13.617 10.039 1 94.56 118 PRO B O 1
ATOM 2141 N N . THR B 1 119 ? 4.277 14.898 9.211 1 93.19 119 THR B N 1
ATOM 2142 C CA . THR B 1 119 ? 5.129 16.078 9.094 1 93.19 119 THR B CA 1
ATOM 2143 C C . THR B 1 119 ? 5.641 16.516 10.469 1 93.19 119 THR B C 1
ATOM 2145 O O . THR B 1 119 ? 6.738 17.062 10.578 1 93.19 119 THR B O 1
ATOM 2148 N N . ASP B 1 120 ? 4.883 16.25 11.531 1 92.31 120 ASP B N 1
ATOM 2149 C CA . ASP B 1 120 ? 5.215 16.719 12.875 1 92.31 120 ASP B CA 1
ATOM 2150 C C . ASP B 1 120 ? 5.883 15.617 13.695 1 92.31 120 ASP B C 1
ATOM 2152 O O . ASP B 1 120 ? 5.945 15.703 14.922 1 92.31 120 ASP B O 1
ATOM 2156 N N . ARG B 1 121 ? 6.379 14.586 13 1 90 121 ARG B N 1
ATOM 2157 C CA . ARG B 1 121 ? 6.988 13.469 13.711 1 90 121 ARG B CA 1
ATOM 2158 C C . ARG B 1 121 ? 8.062 13.953 14.68 1 90 121 ARG B C 1
ATOM 2160 O O . ARG B 1 121 ? 8.805 14.891 14.367 1 90 121 ARG B O 1
ATOM 2167 N N . ASP B 1 122 ? 8.102 13.344 15.914 1 85.25 122 ASP B N 1
ATOM 2168 C CA . ASP B 1 122 ? 9.148 13.555 16.906 1 85.25 122 ASP B CA 1
ATOM 2169 C C . ASP B 1 122 ? 9.422 12.281 17.703 1 85.25 122 ASP B C 1
ATOM 2171 O O . ASP B 1 122 ? 9.125 12.203 18.891 1 85.25 122 ASP B O 1
ATOM 2175 N N . PRO B 1 123 ? 10.023 11.297 17.016 1 71 123 PRO B N 1
ATOM 2176 C CA . PRO B 1 123 ? 10.164 10 17.688 1 71 123 PRO B CA 1
ATOM 2177 C C . PRO B 1 123 ? 11.203 10.016 18.797 1 71 123 PRO B C 1
ATOM 2179 O O . PRO B 1 123 ? 11.203 9.133 19.656 1 71 123 PRO B O 1
ATOM 2182 N N . ALA B 1 124 ? 12.055 10.914 18.828 1 70.31 124 ALA B N 1
ATOM 2183 C CA . ALA B 1 124 ? 13.133 10.945 19.797 1 70.31 124 ALA B CA 1
ATOM 2184 C C . ALA B 1 124 ? 12.664 11.562 21.125 1 70.31 124 ALA B C 1
ATOM 2186 O O . ALA B 1 124 ? 13.297 11.367 22.156 1 70.31 124 ALA B O 1
ATOM 2187 N N . ALA B 1 125 ? 11.523 12.266 21.062 1 66.88 125 ALA B N 1
ATOM 2188 C CA . ALA B 1 125 ? 11.086 12.945 22.281 1 66.88 125 ALA B CA 1
ATOM 2189 C C . ALA B 1 125 ? 10.211 12.031 23.141 1 66.88 125 ALA B C 1
ATOM 2191 O O . ALA B 1 125 ? 9.43 11.234 22.609 1 66.88 125 ALA B O 1
ATOM 2192 N N . PRO B 1 126 ? 10.539 11.82 24.453 1 63.06 126 PRO B N 1
ATOM 2193 C CA . PRO B 1 126 ? 9.734 10.984 25.344 1 63.06 126 PRO B CA 1
ATOM 2194 C C . PRO B 1 126 ? 8.234 11.18 25.141 1 63.06 126 PRO B C 1
ATOM 2196 O O . PRO B 1 126 ? 7.469 10.211 25.188 1 63.06 126 PRO B O 1
ATOM 2199 N N . ASN B 1 127 ? 7.883 12.445 24.953 1 68.38 127 ASN B N 1
ATOM 2200 C CA . ASN B 1 127 ? 6.484 12.742 24.672 1 68.38 127 ASN B CA 1
ATOM 2201 C C . ASN B 1 127 ? 6.289 13.172 23.219 1 68.38 127 ASN B C 1
ATOM 2203 O O . ASN B 1 127 ? 5.434 14.008 22.922 1 68.38 127 ASN B O 1
ATOM 2207 N N . GLY B 1 128 ? 7.137 12.555 22.453 1 75.75 128 GLY B N 1
ATOM 2208 C CA . GLY B 1 128 ? 7.113 13.023 21.078 1 75.75 128 GLY B CA 1
ATOM 2209 C C . GLY B 1 128 ? 5.996 12.406 20.25 1 75.75 128 GLY B C 1
ATOM 2210 O O . GLY B 1 128 ? 5.266 11.539 20.734 1 75.75 128 GLY B O 1
ATOM 2211 N N . ILE B 1 129 ? 5.746 12.992 19.141 1 78.25 129 ILE B N 1
ATOM 2212 C CA . ILE B 1 129 ? 4.695 12.555 18.234 1 78.25 129 ILE B CA 1
ATOM 2213 C C . ILE B 1 129 ? 5.137 11.289 17.5 1 78.25 129 ILE B C 1
ATOM 2215 O O . ILE B 1 129 ? 6.074 11.328 16.703 1 78.25 129 ILE B O 1
ATOM 2219 N N . PRO B 1 130 ? 4.496 10.195 17.812 1 85.5 130 PRO B N 1
ATOM 2220 C CA . PRO B 1 130 ? 4.871 8.938 17.156 1 85.5 130 PRO B CA 1
ATOM 2221 C C . PRO B 1 130 ? 4.48 8.898 15.688 1 85.5 130 PRO B C 1
ATOM 2223 O O . PRO B 1 130 ? 3.545 9.586 15.273 1 85.5 130 PRO B O 1
ATOM 2226 N N . ASP B 1 131 ? 5.211 8.086 14.914 1 90.25 131 ASP B N 1
ATOM 2227 C CA . ASP B 1 131 ? 4.844 7.781 13.531 1 90.25 131 ASP B CA 1
ATOM 2228 C C . ASP B 1 131 ? 3.578 6.93 13.469 1 90.25 131 ASP B C 1
ATOM 2230 O O . ASP B 1 131 ? 3.002 6.594 14.508 1 90.25 131 ASP B O 1
ATOM 2234 N N . ILE B 1 132 ? 3.064 6.719 12.344 1 89.94 132 ILE B N 1
ATOM 2235 C CA . ILE B 1 132 ? 1.923 5.84 12.125 1 89.94 132 ILE B CA 1
ATOM 2236 C C . ILE B 1 132 ? 2.412 4.453 11.703 1 89.94 132 ILE B C 1
ATOM 2238 O O . ILE B 1 132 ? 2.822 4.258 10.555 1 89.94 132 ILE B O 1
ATOM 2242 N N . SER B 1 133 ? 2.326 3.543 12.578 1 83.56 133 SER B N 1
ATOM 2243 C CA . SER B 1 133 ? 2.898 2.223 12.344 1 83.56 133 SER B CA 1
ATOM 2244 C C . SER B 1 133 ? 2.045 1.418 11.367 1 83.56 133 SER B C 1
ATOM 2246 O O . SER B 1 133 ? 0.865 1.716 11.172 1 83.56 133 SER B O 1
ATOM 2248 N N . ASP B 1 134 ? 2.668 0.425 10.781 1 80.06 134 ASP B N 1
ATOM 2249 C CA . ASP B 1 134 ? 1.936 -0.487 9.906 1 80.06 134 ASP B CA 1
ATOM 2250 C C . ASP B 1 134 ? 0.821 -1.2 10.672 1 80.06 134 ASP B C 1
ATOM 2252 O O . ASP B 1 134 ? -0.223 -1.521 10.102 1 80.06 134 ASP B O 1
ATOM 2256 N N . ARG B 1 135 ? 1.055 -1.384 11.906 1 76.81 135 ARG B N 1
ATOM 2257 C CA . ARG B 1 135 ? 0.035 -2.027 12.727 1 76.81 135 ARG B CA 1
ATOM 2258 C C . ARG B 1 135 ? -1.164 -1.108 12.938 1 76.81 135 ARG B C 1
ATOM 2260 O O . ARG B 1 135 ? -2.312 -1.553 12.867 1 76.81 135 ARG B O 1
ATOM 2267 N N . GLU B 1 136 ? -0.83 0.121 13.242 1 83.38 136 GLU B N 1
ATOM 2268 C CA . GLU B 1 136 ? -1.894 1.11 13.383 1 83.38 136 GLU B CA 1
ATOM 2269 C C . GLU B 1 136 ? -2.68 1.263 12.086 1 83.38 136 GLU B C 1
ATOM 2271 O O . GLU B 1 136 ? -3.912 1.293 12.102 1 83.38 136 GLU B O 1
ATOM 2276 N N . LEU B 1 137 ? -2.018 1.348 10.977 1 87.81 137 LEU B N 1
ATOM 2277 C CA . LEU B 1 137 ? -2.664 1.456 9.672 1 87.81 137 LEU B CA 1
ATOM 2278 C C . LEU B 1 137 ? -3.535 0.236 9.391 1 87.81 137 LEU B C 1
ATOM 2280 O O . LEU B 1 137 ? -4.664 0.371 8.922 1 87.81 137 LEU B O 1
ATOM 2284 N N . ALA B 1 138 ? -3.023 -0.899 9.734 1 80.81 138 ALA B N 1
ATOM 2285 C CA . ALA B 1 138 ? -3.768 -2.137 9.523 1 80.81 138 ALA B CA 1
ATOM 2286 C C . ALA B 1 138 ? -5.078 -2.127 10.305 1 80.81 138 ALA B C 1
ATOM 2288 O O . ALA B 1 138 ? -6.117 -2.553 9.789 1 80.81 138 ALA B O 1
ATOM 2289 N N . THR B 1 139 ? -5.055 -1.687 11.484 1 82.25 139 THR B N 1
ATOM 2290 C CA . THR B 1 139 ? -6.242 -1.621 12.328 1 82.25 139 THR B CA 1
ATOM 2291 C C . THR B 1 139 ? -7.273 -0.664 11.734 1 82.25 139 THR B C 1
ATOM 2293 O O . THR B 1 139 ? -8.469 -0.973 11.695 1 82.25 139 THR B O 1
ATOM 2296 N N . ILE B 1 140 ? -6.789 0.453 11.336 1 88.12 140 ILE B N 1
ATOM 2297 C CA . ILE B 1 140 ? -7.68 1.443 10.734 1 88.12 140 ILE B CA 1
ATOM 2298 C C . ILE B 1 140 ? -8.328 0.863 9.484 1 88.12 140 ILE B C 1
ATOM 2300 O O . ILE B 1 140 ? -9.547 0.975 9.297 1 88.12 140 ILE B O 1
ATOM 2304 N N . VAL B 1 141 ? -7.547 0.237 8.641 1 87.38 141 VAL B N 1
ATOM 2305 C CA . VAL B 1 141 ? -8.039 -0.34 7.395 1 87.38 141 VAL B CA 1
ATOM 2306 C C . VAL B 1 141 ? -9.055 -1.442 7.699 1 87.38 141 VAL B C 1
ATOM 2308 O O . VAL B 1 141 ? -10.086 -1.549 7.027 1 87.38 141 VAL B O 1
ATOM 2311 N N . ALA B 1 142 ? -8.797 -2.223 8.727 1 81.75 142 ALA B N 1
ATOM 2312 C CA . ALA B 1 142 ? -9.734 -3.268 9.133 1 81.75 142 ALA B CA 1
ATOM 2313 C C . ALA B 1 142 ? -11.086 -2.674 9.523 1 81.75 142 ALA B C 1
ATOM 2315 O O . ALA B 1 142 ? -12.133 -3.225 9.188 1 81.75 142 ALA B O 1
ATOM 2316 N N . GLU B 1 143 ? -11.016 -1.613 10.227 1 85.75 143 GLU B N 1
ATOM 2317 C CA . GLU B 1 143 ? -12.25 -0.945 10.633 1 85.75 143 GLU B CA 1
ATOM 2318 C C . GLU B 1 143 ? -13.008 -0.407 9.422 1 85.75 143 GLU B C 1
ATOM 2320 O O . GLU B 1 143 ? -14.234 -0.507 9.359 1 85.75 143 GLU B O 1
ATOM 2325 N N . ILE B 1 144 ? -12.305 0.185 8.5 1 89.19 144 ILE B N 1
ATOM 2326 C CA . ILE B 1 144 ? -12.938 0.671 7.273 1 89.19 144 ILE B CA 1
ATOM 2327 C C . ILE B 1 144 ? -13.609 -0.488 6.547 1 89.19 144 ILE B C 1
ATOM 2329 O O . ILE B 1 144 ? -14.758 -0.372 6.113 1 89.19 144 ILE B O 1
ATOM 2333 N N . CYS B 1 145 ? -12.898 -1.559 6.449 1 83.88 145 CYS B N 1
ATOM 2334 C CA . CYS B 1 145 ? -13.438 -2.732 5.77 1 83.88 145 CYS B CA 1
ATOM 2335 C C . CYS B 1 145 ? -14.711 -3.219 6.453 1 83.88 145 CYS B C 1
ATOM 2337 O O . CYS B 1 145 ? -15.68 -3.594 5.785 1 83.88 145 CYS B O 1
ATOM 2339 N N . ARG B 1 146 ? -1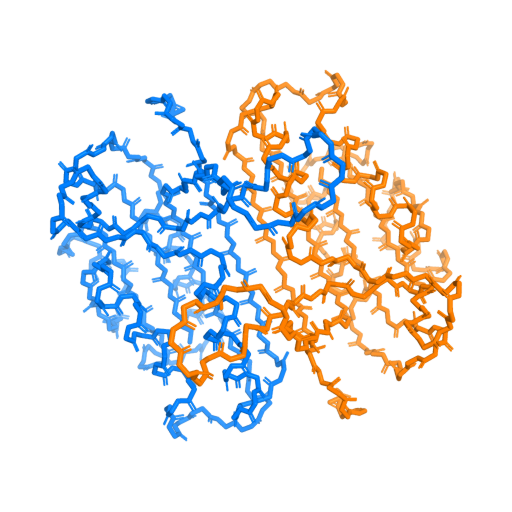4.688 -3.223 7.73 1 83.56 146 ARG B N 1
ATOM 2340 C CA . ARG B 1 146 ? -15.82 -3.695 8.516 1 83.56 146 ARG B CA 1
ATOM 2341 C C . ARG B 1 146 ? -17.047 -2.824 8.281 1 83.56 146 ARG B C 1
ATOM 2343 O O . ARG B 1 146 ? -18.172 -3.332 8.188 1 83.56 146 ARG B O 1
ATOM 2350 N N . THR B 1 147 ? -16.828 -1.579 8.133 1 88.81 147 THR B N 1
ATOM 2351 C CA . THR B 1 147 ? -17.953 -0.657 8.117 1 88.81 147 THR B CA 1
ATOM 2352 C C . THR B 1 147 ? -18.328 -0.283 6.688 1 88.81 147 THR B C 1
ATOM 2354 O O . THR B 1 147 ? -19.484 0.027 6.41 1 88.81 147 THR B O 1
ATOM 2357 N N . LYS B 1 148 ? -17.312 -0.282 5.734 1 89.56 148 LYS B N 1
ATOM 2358 C CA . LYS B 1 148 ? -17.578 0.275 4.414 1 89.56 148 LYS B CA 1
ATOM 2359 C C . LYS B 1 148 ? -17.359 -0.77 3.322 1 89.56 148 LYS B C 1
ATOM 2361 O O . LYS B 1 148 ? -17.719 -0.545 2.162 1 89.56 148 LYS B O 1
ATOM 2366 N N . GLY B 1 149 ? -16.906 -1.888 3.695 1 81.62 149 GLY B N 1
ATOM 2367 C CA . GLY B 1 149 ? -16.625 -2.908 2.699 1 81.62 149 GLY B CA 1
ATOM 2368 C C . GLY B 1 149 ? -15.148 -2.994 2.334 1 81.62 149 GLY B C 1
ATOM 2369 O O . GLY B 1 149 ? -14.297 -2.436 3.027 1 81.62 149 GLY B O 1
ATOM 2370 N N . HIS B 1 150 ? -14.82 -3.674 1.212 1 78.5 150 HIS B N 1
ATOM 2371 C CA . HIS B 1 150 ? -13.445 -4.125 0.99 1 78.5 150 HIS B CA 1
ATOM 2372 C C . HIS B 1 150 ? -12.844 -3.461 -0.241 1 78.5 150 HIS B C 1
ATOM 2374 O O . HIS B 1 150 ? -11.781 -3.871 -0.713 1 78.5 150 HIS B O 1
ATOM 2380 N N . HIS B 1 151 ? -13.469 -2.492 -0.753 1 85.12 151 HIS B N 1
ATOM 2381 C CA . HIS B 1 151 ? -12.953 -1.807 -1.931 1 85.12 151 HIS B CA 1
ATOM 2382 C C . HIS B 1 151 ? -12.008 -0.674 -1.537 1 85.12 151 HIS B C 1
ATOM 2384 O O . HIS B 1 151 ? -12.305 0.498 -1.776 1 85.12 151 HIS B O 1
ATOM 2390 N N . ILE B 1 152 ? -10.867 -1.097 -0.967 1 90.19 152 ILE B N 1
ATOM 2391 C CA . ILE B 1 152 ? -9.867 -0.131 -0.517 1 90.19 152 ILE B CA 1
ATOM 2392 C C . ILE B 1 152 ? -8.578 -0.313 -1.312 1 90.19 152 ILE B C 1
ATOM 2394 O O . ILE B 1 152 ? -8.055 -1.426 -1.414 1 90.19 152 ILE B O 1
ATOM 2398 N N . THR B 1 153 ? -8.156 0.715 -1.967 1 94.06 153 THR B N 1
ATOM 2399 C CA . THR B 1 153 ? -6.852 0.757 -2.619 1 94.06 153 THR B CA 1
ATOM 2400 C C . THR B 1 153 ? -5.875 1.614 -1.82 1 94.06 153 THR B C 1
ATOM 2402 O O . THR B 1 153 ? -6.176 2.76 -1.484 1 94.06 153 THR B O 1
ATOM 2405 N N . ILE B 1 154 ? -4.746 1.04 -1.472 1 94.75 154 ILE B N 1
ATOM 2406 C CA . ILE B 1 154 ? -3.711 1.746 -0.724 1 94.75 154 ILE B CA 1
ATOM 2407 C C . ILE B 1 154 ? -2.459 1.889 -1.585 1 94.75 154 ILE B C 1
ATOM 2409 O O . ILE B 1 154 ? -1.973 0.908 -2.154 1 94.75 154 ILE B O 1
ATOM 2413 N N . ILE B 1 155 ? -2.002 3.094 -1.745 1 96.31 155 ILE B N 1
ATOM 2414 C CA . ILE B 1 155 ? -0.77 3.391 -2.469 1 96.31 155 ILE B CA 1
ATOM 2415 C C . ILE B 1 155 ? 0.236 4.047 -1.527 1 96.31 155 ILE B C 1
ATOM 2417 O O . ILE B 1 155 ? -0.024 5.125 -0.986 1 96.31 155 ILE B O 1
ATOM 2421 N N . LEU B 1 156 ? 1.303 3.402 -1.317 1 94 156 LEU B N 1
ATOM 2422 C CA . LEU B 1 156 ? 2.369 3.902 -0.457 1 94 156 LEU B CA 1
ATOM 2423 C C . LEU B 1 156 ? 3.641 4.16 -1.259 1 94 156 LEU B C 1
ATOM 2425 O O . LEU B 1 156 ? 4.176 3.244 -1.888 1 94 156 LEU B O 1
ATOM 2429 N N . ASP B 1 157 ? 4.02 5.363 -1.31 1 92 157 ASP B N 1
ATOM 2430 C CA . ASP B 1 157 ? 5.277 5.781 -1.92 1 92 157 ASP B CA 1
ATOM 2431 C C . ASP B 1 157 ? 6.227 6.363 -0.876 1 92 157 ASP B C 1
ATOM 2433 O O . ASP B 1 157 ? 6.289 7.582 -0.695 1 92 157 ASP B O 1
ATOM 2437 N N . CYS B 1 158 ? 6.875 5.418 -0.093 1 80.81 158 CYS B N 1
ATOM 2438 C CA . CYS B 1 158 ? 7.668 5.855 1.05 1 80.81 158 CYS B CA 1
ATOM 2439 C C . CYS B 1 158 ? 9.156 5.734 0.756 1 80.81 158 CYS B C 1
ATOM 2441 O O . CYS B 1 158 ? 9.586 4.809 0.063 1 80.81 158 CYS B O 1
ATOM 2443 N N . CYS B 1 159 ? 9.797 6.695 1.025 1 68.44 159 CYS B N 1
ATOM 2444 C CA . CYS B 1 159 ? 11.258 6.645 1.058 1 68.44 159 CYS B CA 1
ATOM 2445 C C . CYS B 1 159 ? 11.758 6.332 2.461 1 68.44 159 CYS B C 1
ATOM 2447 O O . CYS B 1 159 ? 11.5 7.09 3.4 1 68.44 159 CYS B O 1
ATOM 2449 N N . HIS B 1 160 ? 12.055 5.059 2.764 1 58.41 160 HIS B N 1
ATOM 2450 C CA . HIS B 1 160 ? 12.562 4.703 4.082 1 58.41 160 HIS B CA 1
ATOM 2451 C C . HIS B 1 160 ? 14 5.191 4.266 1 58.41 160 HIS B C 1
ATOM 2453 O O . HIS B 1 160 ? 14.766 4.609 5.039 1 58.41 160 HIS B O 1
ATOM 2459 N N . ALA B 1 161 ? 14.469 6.207 3.402 1 48.06 161 ALA B N 1
ATOM 2460 C CA . ALA B 1 161 ? 15.883 6.594 3.439 1 48.06 161 ALA B CA 1
ATOM 2461 C C . ALA B 1 161 ? 16.266 7.109 4.824 1 48.06 161 ALA B C 1
ATOM 2463 O O . ALA B 1 161 ? 15.531 7.883 5.438 1 48.06 161 ALA B O 1
ATOM 2464 N N . SER B 1 162 ? 16.656 6.328 5.688 1 42.91 162 SER B N 1
ATOM 2465 C CA . SER B 1 162 ? 17.453 7.121 6.613 1 42.91 162 SER B CA 1
ATOM 2466 C C . SER B 1 162 ? 18.031 8.359 5.93 1 42.91 162 SER B C 1
ATOM 2468 O O . SER B 1 162 ? 18.078 9.438 6.523 1 42.91 162 SER B O 1
ATOM 2470 N N . GLY B 1 163 ? 19.219 8.266 5.039 1 36.44 163 GLY B N 1
ATOM 2471 C CA . GLY B 1 163 ? 20.031 9.352 4.523 1 36.44 163 GLY B CA 1
ATOM 2472 C C . GLY B 1 163 ? 19.312 10.172 3.457 1 36.44 163 GLY B C 1
ATOM 2473 O O . GLY B 1 163 ? 18.359 9.703 2.842 1 36.44 163 GLY B O 1
ATOM 2474 N N . ALA B 1 164 ? 19.547 11.617 3.375 1 32.34 164 ALA B N 1
ATOM 2475 C CA . ALA B 1 164 ? 19.203 12.812 2.609 1 32.34 164 ALA B CA 1
ATOM 2476 C C . ALA B 1 164 ? 19.062 12.492 1.123 1 32.34 164 ALA B C 1
ATOM 2478 O O . ALA B 1 164 ? 18.797 13.375 0.311 1 32.34 164 ALA B O 1
ATOM 2479 N N . ALA B 1 165 ? 19.5 11.422 0.317 1 30.66 165 ALA B N 1
ATOM 2480 C CA . ALA B 1 165 ? 19.734 11.703 -1.096 1 30.66 165 ALA B CA 1
ATOM 2481 C C . ALA B 1 165 ? 18.453 11.594 -1.901 1 30.66 165 ALA B C 1
ATOM 2483 O O . ALA B 1 165 ? 17.875 10.508 -2.025 1 30.66 165 ALA B O 1
ATOM 2484 N N . ARG B 1 166 ? 17.266 11.93 -1.643 1 27.64 166 ARG B N 1
ATOM 2485 C CA . ARG B 1 166 ? 16.312 11.953 -2.756 1 27.64 166 ARG B CA 1
ATOM 2486 C C . ARG B 1 166 ? 16.672 13.039 -3.76 1 27.64 166 ARG B C 1
ATOM 2488 O O . ARG B 1 166 ? 17.062 14.141 -3.371 1 27.64 166 ARG B O 1
#

pLDDT: mean 81.75, std 18.04, range [27.64, 97.88]

Organism: Armillaria gallica (NCBI:txid47427)

InterPro domains:
  IPR011600 Peptidase C14, caspase domain [PF00656] (1-161)
  IPR050452 Metacaspase [PTHR48104] (1-163)

Radius of gyration: 19.38 Å; Cα contacts (8 Å, |Δi|>4): 710; chains: 2; bounding box: 44×56×53 Å

Secondary structure (DSSP, 8-state):
-EEEE----SSSPPPSSHHHHHHHHHHIIIIIS---GGG-EEEESS-SGGGGGSTT-EEEE--HHHHHHHHHHHHH-TTS-TT--EEEEEEEEEEEEEESSS--SSTT--EEEEEEPPTT--TTSTT----EEHHHHHHHHHHHHHHH-S-EEEEEEEE--SSS--/-EEEE----SSSPPPSSHHHHHHHHHHIIIIIS---GGG-EEEESS-GGGGGGSTT-EEEE--HHHHHHHHHHHHH-TTS-TT--EEEEEEEEEEEEEESSS---SSS--EEEEEEPPTT--TTSTT----EEHHHHHHHHHHHHHHH-S-EEEEEEEE--SSS--

Nearest PDB structures (foldseek):
  7qp0-assembly2_B  TM=8.032E-01  e=1.694E-06  Nakaseomyces glabratus
  7qp0-assembly1_A  TM=7.817E-01  e=6.824E-06  Nakaseomyces glabratus
  7qp1-assembly2_B  TM=7.992E-01  e=2.749E-05  Nakaseomyces glabratus
  7qp1-assembly1_A  TM=7.858E-01  e=4.283E-05  Nakaseomyces glabratus
  4f6p-assembly1_A  TM=6.967E-01  e=2.087E-04  Saccharomyces cerevisiae S288C

Solvent-accessible surface area (backbone atoms only — not comparable to full-atom values): 17401 Å² total; per-residue (Å²): 61,42,32,29,8,32,23,46,37,77,80,52,73,64,50,76,59,20,42,56,49,28,44,49,51,49,40,44,40,36,69,75,65,62,41,58,36,91,54,33,40,38,23,25,41,67,75,66,76,63,48,76,70,38,76,71,50,44,75,44,60,26,29,49,69,51,48,51,50,53,58,52,40,61,41,69,39,80,86,58,47,75,61,44,79,38,42,40,37,40,22,27,45,29,44,77,39,81,36,84,78,61,74,78,66,71,95,75,71,69,43,68,44,44,23,46,48,30,24,59,38,29,75,84,43,96,86,37,40,60,56,47,34,54,64,57,50,48,51,48,52,51,48,25,32,73,62,26,36,25,42,43,35,40,36,40,40,32,34,50,49,84,70,74,81,118,63,43,33,29,8,32,23,44,36,77,80,51,72,63,51,78,58,20,42,56,50,29,43,49,50,50,41,42,40,37,69,74,64,60,42,56,38,90,55,34,40,39,24,28,42,67,69,66,75,70,42,76,68,41,78,71,51,45,74,45,58,25,30,49,69,50,48,51,50,55,58,52,38,62,41,68,39,79,87,56,47,76,63,44,79,38,41,40,36,40,21,26,45,29,45,78,40,80,37,86,75,59,80,75,63,75,93,76,77,70,46,68,43,44,25,46,48,29,24,59,37,29,76,85,42,96,85,36,40,62,55,46,33,52,65,57,51,48,53,49,52,50,47,24,32,73,62,26,36,25,42,42,35,40,36,40,40,32,33,50,51,84,71,74,81,120